Protein 4MLI (pdb70)

B-factor: mean 36.18, std 14.39, range [12.65, 96.19]

Structure (mmCIF, N/CA/C/O backbone):
data_4MLI
#
_entry.id   4MLI
#
_cell.length_a   31.621
_cell.length_b   38.527
_cell.length_c   44.491
_cell.angle_alpha   83.70
_cell.angle_beta   78.25
_cell.angle_gamma   89.72
#
_symmetry.space_group_name_H-M   'P 1'
#
loop_
_entity.id
_entity.type
_entity.pdbx_description
1 polymer 'Fibronectin binding protein'
2 polymer SpyTag
3 water water
#
loop_
_atom_site.group_PDB
_atom_site.id
_atom_site.type_symbol
_atom_site.label_atom_id
_atom_site.label_alt_id
_atom_site.label_comp_id
_atom_site.label_asym_id
_atom_site.label_entity_id
_atom_site.label_seq_id
_atom_site.pdbx_PDB_ins_code
_atom_site.Cartn_x
_atom_site.Cartn_y
_atom_site.Cartn_z
_atom_site.occupancy
_atom_site.B_iso_or_equiv
_atom_site.auth_seq_id
_atom_site.auth_comp_id
_atom_site.auth_asym_id
_atom_site.auth_atom_id
_atom_site.pdbx_PDB_model_num
ATOM 1 N N . ASP A 1 25 ? 44.622 13.963 61.430 1.00 68.41 22 ASP A N 1
ATOM 2 C CA . ASP A 1 25 ? 43.896 12.813 61.955 1.00 72.49 22 ASP A CA 1
ATOM 3 C C . ASP A 1 25 ? 43.644 12.970 63.453 1.00 73.07 22 ASP A C 1
ATOM 4 O O . ASP A 1 25 ? 43.812 14.053 64.013 1.00 72.78 22 ASP A O 1
ATOM 9 N N . SER A 1 26 ? 43.241 11.878 64.095 1.00 70.77 23 SER A N 1
ATOM 10 C CA . SER A 1 26 ? 42.932 11.880 65.516 1.00 61.44 23 SER A CA 1
ATOM 11 C C . SER A 1 26 ? 44.108 11.334 66.320 1.00 48.01 23 SER A C 1
ATOM 12 O O . SER A 1 26 ? 45.086 10.851 65.751 1.00 46.46 23 SER A O 1
ATOM 15 N N . ALA A 1 27 ? 44.013 11.414 67.643 1.00 41.24 24 ALA A N 1
ATOM 16 C CA . ALA A 1 27 ? 45.079 10.921 68.508 1.00 34.53 24 ALA A CA 1
ATOM 17 C C . ALA A 1 27 ? 44.887 9.441 68.820 1.00 41.65 24 ALA A C 1
ATOM 18 O O . ALA A 1 27 ? 43.776 8.997 69.110 1.00 44.41 24 ALA A O 1
ATOM 20 N N . THR A 1 28 ? 45.976 8.681 68.752 1.00 37.07 25 THR A N 1
ATOM 21 C CA . THR A 1 28 ? 45.937 7.253 69.045 1.00 32.52 25 THR A CA 1
ATOM 22 C C . THR A 1 28 ? 46.324 6.988 70.496 1.00 30.67 25 THR A C 1
ATOM 23 O O . THR A 1 28 ? 47.352 7.470 70.970 1.00 29.74 25 THR A O 1
ATOM 27 N N . HIS A 1 29 ? 45.490 6.224 71.195 1.00 28.91 26 HIS A N 1
ATOM 28 C CA . HIS A 1 29 ? 45.729 5.898 72.596 1.00 35.03 26 HIS A CA 1
ATOM 29 C C . HIS A 1 29 ? 46.849 4.873 72.742 1.00 34.04 26 HIS A C 1
ATOM 30 O O . HIS A 1 29 ? 46.680 3.703 72.401 1.00 35.52 26 HIS A O 1
ATOM 37 N N . ILE A 1 30 ? 47.990 5.320 73.256 1.00 31.61 27 ILE A N 1
ATOM 38 C CA . ILE A 1 30 ? 49.124 4.436 73.496 1.00 32.48 27 ILE A CA 1
ATOM 39 C C . ILE A 1 30 ? 49.262 4.126 74.980 1.00 29.18 27 ILE A C 1
ATOM 40 O O . ILE A 1 30 ? 49.217 5.030 75.814 1.00 29.43 27 ILE A O 1
ATOM 45 N N . LYS A 1 31 ? 49.424 2.850 75.310 1.00 27.51 28 LYS A N 1
ATOM 46 C CA . LYS A 1 31 ? 49.654 2.457 76.693 1.00 21.50 28 LYS A CA 1
ATOM 47 C C . LYS A 1 31 ? 51.085 1.960 76.868 1.00 28.94 28 LYS A C 1
ATOM 48 O O . LYS A 1 31 ? 51.517 1.019 76.201 1.00 27.65 28 LYS A O 1
ATOM 54 N N . PHE A 1 32 ? 51.820 2.608 77.765 1.00 25.58 29 PHE A N 1
ATOM 55 C CA . PHE A 1 32 ? 53.218 2.277 77.994 1.00 21.85 29 PHE A CA 1
ATOM 56 C C . PHE A 1 32 ? 53.421 1.590 79.337 1.00 28.36 29 PHE A C 1
ATOM 57 O O . PHE A 1 32 ? 52.951 2.072 80.369 1.00 25.39 29 PHE A O 1
ATOM 65 N N . SER A 1 33 ? 54.130 0.468 79.318 1.00 21.09 30 SER A N 1
ATOM 66 C CA . SER A 1 33 ? 54.438 -0.262 80.539 1.00 36.25 30 SER A CA 1
ATOM 67 C C . SER A 1 33 ? 55.943 -0.417 80.732 1.00 31.15 30 SER A C 1
ATOM 68 O O . SER A 1 33 ? 56.643 -0.937 79.862 1.00 32.41 30 SER A O 1
ATOM 71 N N . LYS A 1 34 ? 56.435 0.056 81.873 1.00 21.57 31 LYS A N 1
ATOM 72 C CA . LYS A 1 34 ? 57.800 -0.233 82.299 1.00 23.70 31 LYS A CA 1
ATOM 73 C C . LYS A 1 34 ? 57.745 -1.374 83.306 1.00 27.45 31 LYS A C 1
ATOM 74 O O . LYS A 1 34 ? 57.108 -1.255 84.352 1.00 28.71 31 LYS A O 1
ATOM 80 N N . ARG A 1 35 ? 58.398 -2.486 82.990 1.00 26.99 32 ARG A N 1
ATOM 81 C CA . ARG A 1 35 ? 58.284 -3.674 83.827 1.00 29.16 32 ARG A CA 1
ATOM 82 C C . ARG A 1 35 ? 59.632 -4.311 84.124 1.00 35.98 32 ARG A C 1
ATOM 83 O O . ARG A 1 35 ? 60.622 -4.039 83.445 1.00 33.67 32 ARG A O 1
ATOM 91 N N . ASP A 1 36 ? 59.666 -5.154 85.151 1.00 38.54 33 ASP A N 1
ATOM 92 C CA . ASP A 1 36 ? 60.831 -5.993 85.384 1.00 33.71 33 ASP A CA 1
ATOM 93 C C . ASP A 1 36 ? 60.718 -7.239 84.511 1.00 39.25 33 ASP A C 1
ATOM 94 O O . ASP A 1 36 ? 59.746 -7.398 83.771 1.00 35.35 33 ASP A O 1
ATOM 99 N N . GLU A 1 37 ? 61.706 -8.122 84.600 1.00 41.04 34 GLU A N 1
ATOM 100 C CA . GLU A 1 37 ? 61.739 -9.311 83.756 1.00 43.25 34 GLU A CA 1
ATOM 101 C C . GLU A 1 37 ? 60.626 -10.292 84.113 1.00 46.47 34 GLU A C 1
ATOM 102 O O . GLU A 1 37 ? 60.288 -11.175 83.324 1.00 48.17 34 GLU A O 1
ATOM 108 N N . ASP A 1 38 ? 60.058 -10.128 85.302 1.00 42.59 35 ASP A N 1
ATOM 109 C CA . ASP A 1 38 ? 58.974 -10.989 85.761 1.00 59.32 35 ASP A CA 1
ATOM 110 C C . ASP A 1 38 ? 57.609 -10.509 85.276 1.00 58.94 35 ASP A C 1
ATOM 111 O O . ASP A 1 38 ? 56.595 -11.166 85.511 1.00 63.26 35 ASP A O 1
ATOM 116 N N . GLY A 1 39 ? 57.585 -9.365 84.600 1.00 48.37 36 GLY A N 1
ATOM 117 C CA . GLY A 1 39 ? 56.352 -8.839 84.043 1.00 48.28 36 GLY A CA 1
ATOM 118 C C . GLY A 1 39 ? 55.583 -7.940 84.992 1.00 42.39 36 GLY A C 1
ATOM 119 O O . GLY A 1 39 ? 54.452 -7.551 84.704 1.00 41.98 36 GLY A O 1
ATOM 120 N N . LYS A 1 40 ? 56.193 -7.612 86.126 1.00 37.51 37 LYS A N 1
ATOM 121 C CA . LYS A 1 40 ? 55.567 -6.723 87.096 1.00 36.66 37 LYS A CA 1
ATOM 122 C C . LYS A 1 40 ? 55.925 -5.271 86.810 1.00 40.90 37 LYS A C 1
ATOM 123 O O . LYS A 1 40 ? 57.078 -4.967 86.499 1.00 32.30 37 LYS A O 1
ATOM 129 N N . GLU 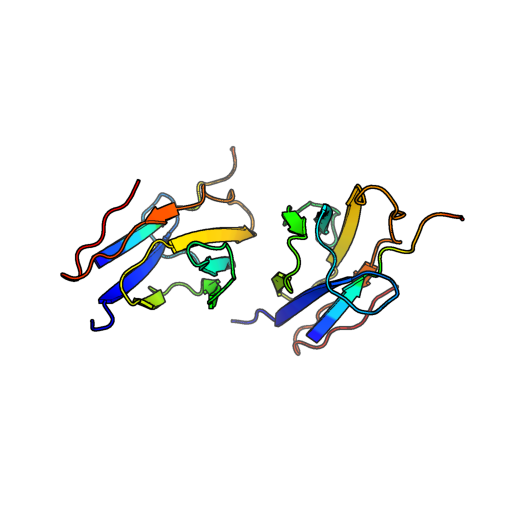A 1 41 ? 54.931 -4.387 86.906 1.00 34.22 38 GLU A N 1
ATOM 130 C CA . GLU A 1 41 ? 55.153 -2.948 86.748 1.00 35.78 38 GLU A CA 1
ATOM 131 C C . GLU A 1 41 ? 56.268 -2.457 87.672 1.00 34.90 38 GLU A C 1
ATOM 132 O O . GLU 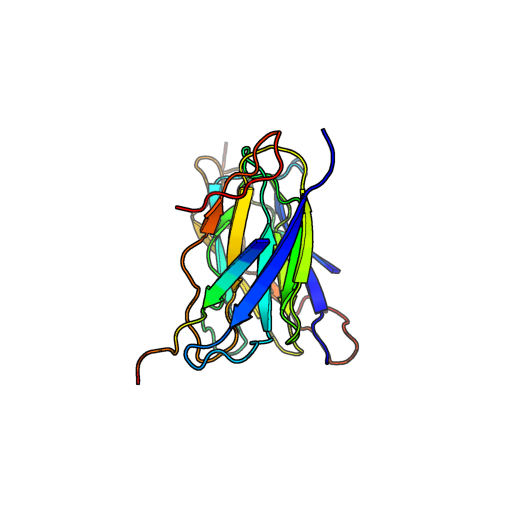A 1 41 ? 56.260 -2.739 88.878 1.00 37.91 38 GLU A O 1
ATOM 138 N N . LEU A 1 42 ? 57.230 -1.738 87.094 1.00 30.52 39 LEU A N 1
ATOM 139 C CA . LEU A 1 42 ? 58.386 -1.257 87.842 1.00 33.71 39 LEU A CA 1
ATOM 140 C C . LEU A 1 42 ? 58.399 0.261 87.981 1.00 36.35 39 LEU A C 1
ATOM 141 O O . LEU A 1 42 ? 58.368 0.989 86.988 1.00 23.45 39 LEU A O 1
ATOM 146 N N . ALA A 1 43 ? 58.476 0.723 89.224 1.00 29.25 40 ALA A N 1
ATOM 147 C CA . ALA A 1 43 ? 58.538 2.147 89.523 1.00 32.06 40 ALA A CA 1
ATOM 148 C C . ALA A 1 43 ? 59.985 2.610 89.660 1.00 33.71 40 ALA A C 1
ATOM 149 O O . ALA A 1 43 ? 60.875 1.806 89.934 1.00 30.14 40 ALA A O 1
ATOM 151 N N . GLY A 1 44 ? 60.216 3.906 89.464 1.00 25.98 41 GLY A N 1
ATOM 152 C CA . GLY A 1 44 ? 61.528 4.482 89.697 1.00 28.18 41 GLY A CA 1
ATOM 153 C C . GLY A 1 44 ? 62.363 4.729 88.456 1.00 25.68 41 GLY A C 1
ATOM 154 O O . GLY A 1 44 ? 63.519 5.141 88.555 1.00 29.58 41 GLY A O 1
ATOM 155 N N . ALA A 1 45 ? 61.786 4.483 87.285 1.00 21.00 42 ALA A N 1
ATOM 156 C CA . ALA A 1 45 ? 62.503 4.696 86.031 1.00 20.38 42 ALA A CA 1
ATOM 157 C C . ALA A 1 45 ? 62.155 6.048 85.417 1.00 19.19 42 ALA A C 1
ATOM 158 O O . ALA A 1 45 ? 60.995 6.315 85.106 1.00 26.66 42 ALA A O 1
ATOM 160 N N . THR A 1 46 ? 63.161 6.897 85.240 1.00 21.37 43 THR A N 1
ATOM 161 C CA . THR A 1 46 ? 62.945 8.195 84.613 1.00 17.46 43 THR A CA 1
ATOM 162 C C . THR A 1 46 ? 62.860 8.037 83.104 1.00 16.75 43 THR A C 1
ATOM 163 O O . THR A 1 46 ? 63.806 7.579 82.459 1.00 19.48 43 THR A O 1
ATOM 167 N N . MET A 1 47 ? 61.717 8.419 82.546 1.00 18.38 44 MET A N 1
ATOM 168 C CA . MET A 1 47 ? 61.434 8.172 81.137 1.00 15.36 44 MET A CA 1
ATOM 169 C C . MET A 1 47 ? 61.274 9.450 80.317 1.00 24.56 44 MET A C 1
ATOM 170 O O . MET A 1 47 ? 60.873 10.494 80.841 1.00 22.09 44 MET A O 1
ATOM 175 N N . GLU A 1 48 ? 61.592 9.352 79.029 1.00 24.04 45 GLU A N 1
ATOM 176 C CA . GLU A 1 48 ? 61.307 10.419 78.078 1.00 20.66 45 GLU A CA 1
ATOM 177 C C . GLU A 1 48 ? 60.538 9.878 76.879 1.00 17.59 45 GLU A C 1
ATOM 178 O O . GLU A 1 48 ? 60.763 8.742 76.449 1.00 21.12 45 GLU A O 1
ATOM 184 N N . LEU A 1 49 ? 59.631 10.692 76.347 1.00 18.05 46 LEU A N 1
ATOM 185 C CA . LEU A 1 49 ? 59.031 10.421 75.048 1.00 15.89 46 LEU A CA 1
ATOM 186 C C . LEU A 1 49 ? 59.457 11.529 74.093 1.00 23.07 46 LEU A C 1
ATOM 187 O O . LEU A 1 49 ? 59.235 12.711 74.367 1.00 16.95 46 LEU A O 1
ATOM 192 N N . ARG A 1 50 ? 60.073 11.144 72.979 1.00 20.94 47 ARG A N 1
ATOM 193 C CA A ARG A 1 50 ? 60.588 12.109 72.013 0.33 25.36 47 ARG A CA 1
ATOM 194 C CA B ARG A 1 50 ? 60.584 12.112 72.016 0.67 26.22 47 ARG A CA 1
ATOM 195 C C . ARG A 1 50 ? 59.890 11.979 70.665 1.00 26.59 47 ARG A C 1
ATOM 196 O O . ARG A 1 50 ? 59.483 10.887 70.274 1.00 23.72 47 ARG A O 1
ATOM 211 N N . ASP A 1 51 ? 59.755 13.097 69.956 1.00 34.33 48 ASP A N 1
ATOM 212 C CA . ASP A 1 51 ? 59.166 13.072 68.623 1.00 32.98 48 ASP A CA 1
ATOM 213 C C . ASP A 1 51 ? 60.230 12.700 67.593 1.00 30.53 48 ASP A C 1
ATOM 214 O O . ASP A 1 51 ? 61.351 12.339 67.954 1.00 31.24 48 ASP A O 1
ATOM 219 N N . SER A 1 52 ? 59.884 12.804 66.314 1.00 37.82 49 SER A N 1
ATOM 220 C CA . SER A 1 52 ? 60.781 12.378 65.243 1.00 38.06 49 SER A CA 1
ATOM 221 C C . SER A 1 52 ? 61.995 13.293 65.090 1.00 35.64 49 SER A C 1
ATOM 222 O O . SER A 1 52 ? 62.956 12.945 64.404 1.00 40.09 49 SER A O 1
ATOM 225 N N . SER A 1 53 ? 61.950 14.460 65.725 1.00 33.35 50 SER A N 1
ATOM 226 C CA . SER A 1 53 ? 63.058 15.409 65.656 1.00 44.22 50 SER A CA 1
ATOM 227 C C . SER A 1 53 ? 63.909 15.341 66.917 1.00 41.04 50 SER A C 1
ATOM 228 O O . SER A 1 53 ? 64.913 16.041 67.046 1.00 37.53 50 SER A O 1
ATOM 231 N N . GLY A 1 54 ? 63.496 14.489 67.846 1.00 38.05 51 GLY A N 1
ATOM 232 C CA . GLY A 1 54 ? 64.236 14.297 69.076 1.00 38.59 51 GLY A CA 1
ATOM 233 C C . GLY A 1 54 ? 63.795 15.210 70.199 1.00 31.98 51 GLY A C 1
ATOM 234 O O . GLY A 1 54 ? 64.368 15.191 71.281 1.00 32.53 51 GLY A O 1
ATOM 235 N N . LYS A 1 55 ? 62.780 16.026 69.956 1.00 26.92 52 LYS A N 1
ATOM 236 C CA A LYS A 1 55 ? 62.261 16.910 70.992 0.27 29.28 52 LYS A CA 1
ATOM 237 C CA C LYS A 1 55 ? 62.277 16.901 71.007 0.73 28.50 52 LYS A CA 1
ATOM 238 C C . LYS A 1 55 ? 61.475 16.127 72.049 1.00 25.25 52 LYS A C 1
ATOM 239 O O . LYS A 1 55 ? 60.588 15.337 71.711 1.00 28.58 52 LYS A O 1
ATOM 250 N N . THR A 1 56 ? 61.803 16.353 73.319 1.00 18.44 53 THR A N 1
ATOM 251 C CA . THR A 1 56 ? 61.129 15.703 74.431 1.00 24.93 53 THR A CA 1
ATOM 252 C C . THR A 1 56 ? 59.718 16.254 74.574 1.00 28.96 53 THR A C 1
ATOM 253 O O . THR A 1 56 ? 59.532 17.419 74.922 1.00 22.29 53 THR A O 1
ATOM 257 N N . ILE A 1 57 ? 58.727 15.418 74.285 1.00 23.36 54 ILE A N 1
ATOM 258 C CA A ILE A 1 57 ? 57.343 15.873 74.361 0.84 26.94 54 ILE A CA 1
ATOM 259 C CA B ILE A 1 57 ? 57.316 15.793 74.315 0.16 26.33 54 ILE A CA 1
ATOM 260 C C . ILE A 1 57 ? 56.682 15.435 75.664 1.00 26.85 54 ILE A C 1
ATOM 261 O O . ILE A 1 57 ? 55.661 16.000 76.070 1.00 30.50 54 ILE A O 1
ATOM 270 N N . SER A 1 58 ? 57.289 14.479 76.357 1.00 21.42 55 SER A N 1
ATOM 271 C CA . SER A 1 58 ? 56.781 14.073 77.661 1.00 19.28 55 SER A CA 1
ATOM 272 C C . SER A 1 58 ? 57.890 13.538 78.561 1.00 17.39 55 SER A C 1
ATOM 273 O O . SER A 1 58 ? 58.766 12.799 78.113 1.00 20.36 55 SER A O 1
ATOM 276 N N . THR A 1 59 ? 57.846 13.927 79.831 1.00 20.48 56 THR A N 1
ATOM 277 C CA . THR A 1 59 ? 58.808 13.461 80.823 1.00 25.77 56 THR A CA 1
ATOM 278 C C . THR A 1 59 ? 58.097 12.971 82.081 1.00 23.61 56 THR A C 1
ATOM 279 O O . THR A 1 59 ? 57.134 13.592 82.536 1.00 17.31 56 THR A O 1
ATOM 283 N N . TRP A 1 60 ? 58.573 11.861 82.641 1.00 25.58 57 TRP A N 1
ATOM 284 C CA . TRP A 1 60 ? 57.959 11.282 83.834 1.00 19.74 57 TRP A CA 1
ATOM 285 C C . TRP A 1 60 ? 58.814 10.192 84.464 1.00 17.75 57 TRP A C 1
ATOM 286 O O . TRP A 1 60 ? 59.741 9.671 83.843 1.00 15.91 57 TRP A O 1
ATOM 297 N N . ILE A 1 61 ? 58.489 9.849 85.705 1.00 18.14 58 ILE A N 1
ATOM 298 C CA . ILE A 1 61 ? 59.091 8.698 86.359 1.00 23.55 58 ILE A CA 1
ATOM 299 C C . ILE A 1 61 ? 58.020 7.621 86.517 1.00 25.03 58 ILE A C 1
ATOM 300 O O . ILE A 1 61 ? 56.866 7.925 86.821 1.00 25.62 58 ILE A O 1
ATOM 305 N N . SER A 1 62 ? 58.390 6.368 86.271 1.00 23.66 59 SER A N 1
ATOM 306 C CA . SER A 1 62 ? 57.437 5.270 86.389 1.00 24.19 59 SER A CA 1
ATOM 307 C C . SER A 1 62 ? 57.011 5.118 87.844 1.00 20.21 59 SER A C 1
ATOM 308 O O . SER A 1 62 ? 57.819 5.310 88.753 1.00 23.11 59 SER A O 1
ATOM 311 N N . ASP A 1 63 ? 55.742 4.787 88.063 1.00 21.64 60 ASP A N 1
ATOM 312 C CA . ASP A 1 63 ? 55.212 4.705 89.4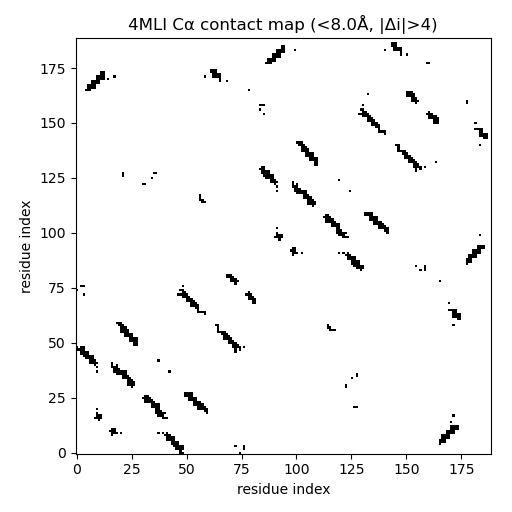20 1.00 31.29 60 ASP A CA 1
ATOM 313 C C . ASP A 1 63 ? 54.459 3.402 89.692 1.00 32.08 60 ASP A C 1
ATOM 314 O O . ASP A 1 63 ? 53.760 3.284 90.695 1.00 26.14 60 ASP A O 1
ATOM 319 N N . GLY A 1 64 ? 54.602 2.427 88.800 1.00 30.00 61 GLY A N 1
ATOM 320 C CA . GLY A 1 64 ? 53.981 1.128 89.000 1.00 28.09 61 GLY A CA 1
ATOM 321 C C . GLY A 1 64 ? 52.653 0.982 88.283 1.00 26.74 61 GLY A C 1
ATOM 322 O O . GLY A 1 64 ? 51.940 -0.004 88.467 1.00 28.29 61 GLY A O 1
ATOM 323 N N . GLN A 1 65 ? 52.318 1.975 87.466 1.00 26.21 62 GLN A N 1
ATOM 324 C CA . GLN A 1 65 ? 51.110 1.933 86.654 1.00 32.86 62 GLN A CA 1
ATOM 325 C C . GLN A 1 65 ? 51.450 2.025 85.176 1.00 22.97 62 GLN A C 1
ATOM 326 O O . GLN A 1 65 ? 52.524 2.497 84.810 1.00 21.50 62 GLN A O 1
ATOM 332 N N . VAL A 1 66 ? 50.523 1.586 84.332 1.00 23.56 63 VAL A N 1
ATOM 333 C CA . VAL A 1 66 ? 50.634 1.825 82.900 1.00 32.37 63 VAL A CA 1
ATOM 334 C C . VAL A 1 66 ? 50.488 3.323 82.640 1.00 32.41 63 VAL A C 1
ATOM 335 O O . VAL A 1 66 ? 49.631 3.981 83.231 1.00 30.76 63 VAL A O 1
ATOM 339 N N . LYS A 1 67 ? 51.338 3.861 81.772 1.00 30.25 64 LYS A N 1
ATOM 340 C CA . LYS A 1 67 ? 51.321 5.287 81.466 1.00 21.48 64 LYS A CA 1
ATOM 341 C C . LYS A 1 67 ? 50.641 5.539 80.127 1.00 26.55 64 LYS A C 1
ATOM 342 O O . LYS A 1 67 ? 50.985 4.921 79.120 1.00 27.47 64 LYS A O 1
ATOM 348 N N . ASP A 1 68 ? 49.678 6.453 80.116 1.00 20.24 65 ASP A N 1
ATOM 349 C CA . ASP A 1 68 ? 48.886 6.694 78.919 1.00 18.35 65 ASP A CA 1
ATOM 350 C C . ASP A 1 68 ? 49.405 7.855 78.084 1.00 28.82 65 ASP A C 1
ATOM 351 O O . ASP A 1 68 ? 49.873 8.862 78.612 1.00 26.49 65 ASP A O 1
ATOM 356 N N . PHE A 1 69 ? 49.313 7.697 76.769 1.00 20.51 66 PHE A N 1
ATOM 357 C CA . PHE A 1 69 ? 49.685 8.749 75.837 1.00 20.89 66 PHE A CA 1
ATOM 358 C C . PHE A 1 69 ? 48.704 8.777 74.677 1.00 25.80 66 PHE A C 1
ATOM 359 O O . PHE A 1 69 ? 48.084 7.765 74.352 1.00 25.21 66 PHE A O 1
ATOM 367 N N . TYR A 1 70 ? 48.564 9.944 74.061 1.00 21.25 67 TYR A N 1
ATOM 368 C CA . TYR A 1 70 ? 47.695 10.103 72.905 1.00 26.69 67 TYR A CA 1
ATOM 369 C C . TYR A 1 70 ? 48.460 10.832 71.810 1.00 22.64 67 TYR A C 1
ATOM 370 O O . TYR A 1 70 ? 48.735 12.026 71.921 1.00 20.76 67 TYR A O 1
ATOM 379 N N . LEU A 1 71 ? 48.810 10.102 70.757 1.00 29.40 68 LEU A N 1
ATOM 380 C CA . LEU A 1 71 ? 49.718 10.621 69.743 1.00 29.12 68 LEU A CA 1
ATOM 381 C C . LEU A 1 71 ? 49.095 10.695 68.355 1.00 25.53 68 LEU A C 1
ATOM 382 O O . LEU A 1 71 ? 48.398 9.779 67.921 1.00 24.11 68 LEU A O 1
ATOM 387 N N . TYR A 1 72 ? 49.359 11.800 67.668 1.00 29.72 69 TYR A N 1
ATOM 388 C CA . TYR A 1 72 ? 48.988 11.953 66.269 1.00 26.13 69 TYR A CA 1
ATOM 389 C C . TYR A 1 72 ? 49.978 11.166 65.417 1.00 30.03 69 TYR A C 1
ATOM 390 O O . TYR A 1 72 ? 51.038 10.783 65.915 1.00 25.55 69 TYR A O 1
ATOM 399 N N . PRO A 1 73 ? 49.630 10.896 64.145 1.00 28.29 70 PRO A N 1
ATOM 400 C CA . PRO A 1 73 ? 50.549 10.184 63.251 1.00 32.43 70 PRO A CA 1
ATOM 401 C C . PRO A 1 73 ? 51.968 10.752 63.249 1.00 35.98 70 PRO A C 1
ATOM 402 O O . PRO A 1 73 ? 52.154 11.962 63.128 1.00 36.37 70 PRO A O 1
ATOM 406 N N . GLY A 1 74 ? 52.954 9.873 63.401 1.00 35.86 71 GLY A N 1
ATOM 407 C CA . GLY A 1 74 ? 54.346 10.280 63.417 1.00 31.89 71 GLY A CA 1
ATOM 408 C C . GLY A 1 74 ? 55.261 9.214 63.989 1.00 37.01 71 GLY A C 1
ATOM 409 O O . GLY A 1 74 ? 54.810 8.134 64.372 1.00 32.26 71 GLY A O 1
ATOM 410 N N . LYS A 1 75 ? 56.554 9.518 64.043 1.00 27.00 72 LYS A N 1
ATOM 411 C CA . LYS A 1 75 ? 57.537 8.603 64.613 1.00 36.26 72 LYS A CA 1
ATOM 412 C C . LYS A 1 75 ? 58.001 9.100 65.980 1.00 27.48 72 LYS A C 1
ATOM 413 O O . LYS A 1 75 ? 58.336 10.273 66.140 1.00 32.30 72 LYS A O 1
ATOM 419 N N . TYR A 1 76 ? 58.017 8.202 66.961 1.00 29.28 73 TYR A N 1
ATOM 420 C CA . TYR A 1 76 ? 58.359 8.564 68.333 1.00 28.61 73 TYR A CA 1
ATOM 421 C C . TYR A 1 76 ? 59.374 7.598 68.934 1.00 26.01 73 TYR A C 1
ATOM 422 O O . TYR A 1 76 ? 59.680 6.562 68.347 1.00 26.02 73 TYR A O 1
ATOM 431 N N . THR A 1 77 ? 59.890 7.935 70.112 1.00 19.78 74 THR A N 1
ATOM 432 C CA . THR A 1 77 ? 60.822 7.050 70.796 1.00 23.00 74 THR A CA 1
ATOM 433 C C . THR A 1 77 ? 60.714 7.138 72.311 1.00 24.44 74 THR A C 1
ATOM 434 O O . THR A 1 77 ? 60.844 8.216 72.891 1.00 23.24 74 THR A O 1
ATOM 438 N N . PHE A 1 78 ? 60.464 6.000 72.950 1.00 21.90 75 PHE A N 1
ATOM 439 C CA . PHE A 1 78 ? 60.568 5.923 74.404 1.00 17.51 75 PHE A CA 1
ATOM 440 C C . PHE A 1 78 ? 62.034 5.755 74.782 1.00 21.12 75 PHE A C 1
ATOM 441 O O . PHE A 1 78 ? 62.708 4.845 74.279 1.00 21.49 75 PHE A O 1
ATOM 449 N N . VAL A 1 79 ? 62.522 6.638 75.651 1.00 20.12 76 VAL A N 1
ATOM 450 C CA . VAL A 1 79 ? 63.909 6.586 76.085 1.00 18.33 76 VAL A CA 1
ATOM 451 C C . VAL A 1 79 ? 64.032 6.617 77.611 1.00 29.76 76 VAL A C 1
ATOM 452 O O . VAL A 1 79 ? 63.451 7.495 78.269 1.00 16.86 76 VAL A O 1
ATOM 456 N N . GLU A 1 80 ? 64.787 5.667 78.164 1.00 22.61 77 GLU A N 1
ATOM 457 C CA . GLU A 1 80 ? 65.045 5.621 79.597 1.00 23.76 77 GLU A CA 1
ATOM 458 C C . GLU A 1 80 ? 66.358 6.305 79.951 1.00 24.88 77 GLU A C 1
ATOM 459 O O . GLU A 1 80 ? 67.429 5.883 79.506 1.00 35.65 77 GLU A O 1
ATOM 465 N N . THR A 1 81 ? 66.272 7.347 80.768 1.00 25.13 78 THR A N 1
ATOM 466 C CA . THR A 1 81 ? 67.445 8.123 81.143 1.00 20.25 78 THR A CA 1
ATOM 467 C C . THR A 1 81 ? 68.103 7.561 82.391 1.00 21.46 78 THR A C 1
ATOM 468 O O . THR A 1 81 ? 69.324 7.623 82.546 1.00 23.02 78 THR A O 1
ATOM 472 N N . ALA A 1 82 ? 67.287 7.009 83.282 1.00 21.06 79 ALA A N 1
ATOM 473 C CA . ALA A 1 82 ? 67.799 6.436 84.518 1.00 23.11 79 ALA A CA 1
ATOM 474 C C . ALA A 1 82 ? 66.929 5.276 84.987 1.00 27.37 79 ALA A C 1
ATOM 475 O O . ALA A 1 82 ? 65.704 5.372 85.005 1.00 29.29 79 ALA A O 1
ATOM 477 N N . ALA A 1 83 ? 67.573 4.178 85.362 1.00 25.01 80 ALA A N 1
ATOM 478 C CA . ALA A 1 83 ? 66.870 3.012 85.874 1.00 29.07 80 ALA A CA 1
ATOM 479 C C . ALA A 1 83 ? 66.922 2.999 87.396 1.00 35.87 80 ALA A C 1
ATOM 480 O O . ALA A 1 83 ? 67.867 3.518 87.981 1.00 33.95 80 ALA A O 1
ATOM 482 N N . PRO A 1 84 ? 65.903 2.413 88.047 1.00 32.96 81 PRO A N 1
ATOM 483 C CA . PRO A 1 84 ? 65.969 2.271 89.507 1.00 27.97 81 PRO A CA 1
ATOM 484 C C . PRO A 1 84 ? 67.092 1.319 89.914 1.00 30.48 81 PRO A C 1
ATOM 485 O O . PRO A 1 84 ? 67.532 0.528 89.077 1.00 42.10 81 PRO A O 1
ATOM 4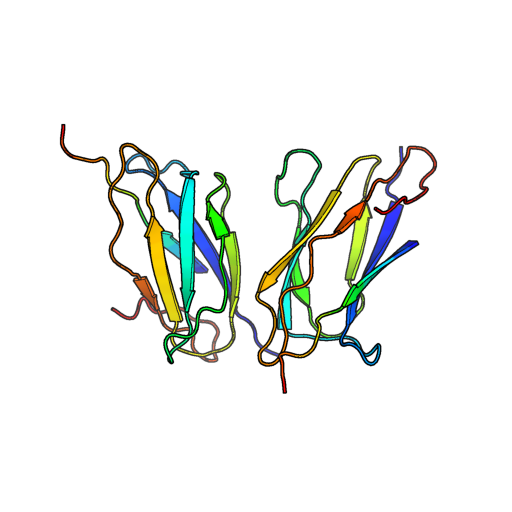89 N N . ASP A 1 85 ? 67.545 1.394 91.163 1.00 40.40 82 ASP A N 1
ATOM 490 C CA . ASP A 1 85 ? 68.700 0.609 91.594 1.00 45.45 82 ASP A CA 1
ATOM 491 C C . ASP A 1 85 ? 68.491 -0.897 91.421 1.00 49.22 82 ASP A C 1
ATOM 492 O O . ASP A 1 85 ? 67.412 -1.432 91.720 0.96 48.70 82 ASP A O 1
ATOM 497 N N . GLY A 1 86 ? 69.524 -1.568 90.914 1.00 47.98 83 GLY A N 1
ATOM 498 C CA . GLY A 1 86 ? 69.464 -3.001 90.701 1.00 46.37 83 GLY A CA 1
ATOM 499 C C . GLY A 1 86 ? 69.004 -3.363 89.303 1.00 46.60 83 GLY A C 1
ATOM 500 O O . GLY A 1 86 ? 68.867 -4.542 88.981 1.00 49.46 83 GLY A O 1
ATOM 501 N N . TYR A 1 87 ? 68.765 -2.351 88.473 1.00 35.62 84 TYR A N 1
ATOM 502 C CA . TYR A 1 87 ? 68.247 -2.565 87.126 1.00 42.07 84 TYR A CA 1
ATOM 503 C C . TYR A 1 87 ? 69.083 -1.827 86.089 1.00 48.44 84 TYR A C 1
ATOM 504 O O . TYR A 1 87 ? 69.712 -0.813 86.391 1.00 32.80 84 TYR A O 1
ATOM 513 N N . GLU A 1 88 ? 69.076 -2.343 84.865 1.00 48.72 85 GLU A N 1
ATOM 514 C CA A GLU A 1 88 ? 69.818 -1.720 83.777 0.46 45.31 85 GLU A CA 1
ATOM 515 C CA B GLU A 1 88 ? 69.811 -1.744 83.758 0.54 45.29 85 GLU A CA 1
ATOM 516 C C . GLU A 1 88 ? 68.895 -0.920 82.866 1.00 36.36 85 GLU A C 1
ATOM 517 O O . GLU A 1 88 ? 67.737 -1.280 82.663 1.00 29.18 85 GLU A O 1
ATOM 528 N N . VAL A 1 89 ? 69.421 0.174 82.326 1.00 32.84 86 VAL A N 1
ATOM 529 C CA A VAL A 1 89 ? 68.686 0.994 81.374 0.62 31.63 86 VAL A CA 1
ATOM 530 C CA B VAL A 1 89 ? 68.668 0.989 81.383 0.38 31.33 86 VAL A CA 1
ATOM 531 C C . VAL A 1 89 ? 68.362 0.193 80.119 1.00 31.00 86 VAL A C 1
ATOM 532 O O . VAL A 1 89 ? 69.251 -0.400 79.504 1.00 31.69 86 VAL A O 1
ATOM 539 N N . ALA A 1 90 ? 67.089 0.170 79.744 1.00 33.16 87 ALA A N 1
ATOM 540 C CA . ALA A 1 90 ? 66.662 -0.574 78.570 1.00 35.38 87 ALA A CA 1
ATOM 541 C C . ALA A 1 90 ? 66.978 0.188 77.291 1.00 37.54 87 ALA A C 1
ATOM 542 O O . ALA A 1 90 ? 67.099 1.413 77.299 1.00 29.69 87 ALA A O 1
ATOM 544 N N . THR A 1 91 ? 67.119 -0.551 76.195 1.00 36.93 88 THR A N 1
ATOM 545 C CA . THR A 1 91 ? 67.317 0.049 74.884 1.00 36.32 88 THR A CA 1
ATOM 546 C C . THR A 1 91 ? 66.091 0.874 74.513 1.00 28.96 88 THR A C 1
ATOM 547 O O . THR A 1 91 ? 64.959 0.453 74.750 1.00 28.43 88 THR A O 1
ATOM 551 N N . ALA A 1 92 ? 66.324 2.059 73.956 1.00 33.01 89 ALA A N 1
ATOM 552 C CA . ALA A 1 92 ? 65.242 2.936 73.528 1.00 29.75 89 ALA A CA 1
ATOM 553 C C . ALA A 1 92 ? 64.333 2.222 72.535 1.00 32.44 89 ALA A C 1
ATOM 554 O O . ALA A 1 92 ? 64.774 1.342 71.796 1.00 33.01 89 ALA A O 1
ATOM 556 N N . ILE A 1 93 ? 63.060 2.598 72.529 1.00 30.59 90 ILE A N 1
ATOM 557 C CA . ILE A 1 93 ? 62.084 1.945 71.668 1.00 32.07 90 ILE A CA 1
ATOM 558 C C . ILE A 1 93 ? 61.458 2.927 70.690 1.00 27.99 90 ILE A C 1
ATOM 559 O O . ILE A 1 93 ? 60.744 3.848 71.088 1.00 28.32 90 ILE A O 1
ATOM 564 N N . THR A 1 94 ? 61.731 2.721 69.407 1.00 27.87 91 THR A N 1
ATOM 565 C CA . THR A 1 94 ? 61.194 3.574 68.358 1.00 30.68 91 THR A CA 1
ATOM 566 C C . THR A 1 94 ? 59.966 2.928 67.734 1.00 33.05 91 THR A C 1
ATOM 567 O O . THR A 1 94 ? 59.972 1.739 67.418 1.00 31.86 91 THR A O 1
ATOM 571 N N . PHE A 1 95 ? 58.911 3.714 67.565 1.00 33.86 92 PHE A N 1
ATOM 572 C CA . PHE A 1 95 ? 57.683 3.216 66.968 1.00 26.64 92 PHE A CA 1
ATOM 573 C C . PHE A 1 95 ? 57.035 4.285 66.103 1.00 32.85 92 PHE A C 1
ATOM 574 O O . PHE A 1 95 ? 57.379 5.463 66.194 1.00 38.06 92 PHE A O 1
ATOM 582 N N . THR A 1 96 ? 56.100 3.870 65.256 1.00 33.02 93 THR A N 1
ATOM 583 C CA A THR A 1 96 ? 55.376 4.797 64.396 0.67 33.42 93 THR A CA 1
ATOM 584 C CA B THR A 1 96 ? 55.375 4.815 64.421 0.33 33.37 93 THR A CA 1
ATOM 585 C C . THR A 1 96 ? 53.869 4.639 64.554 1.00 34.20 93 THR A C 1
ATOM 586 O O . THR A 1 96 ? 53.370 3.530 64.738 1.00 43.39 93 THR A O 1
ATOM 593 N N . VAL A 1 97 ? 53.154 5.753 64.474 1.00 32.39 94 VAL A N 1
ATOM 594 C CA . VAL A 1 97 ? 51.702 5.748 64.459 1.00 34.37 94 VAL A CA 1
ATOM 595 C C . VAL A 1 97 ? 51.264 6.253 63.089 1.00 39.98 94 VAL A C 1
ATOM 596 O O . VAL A 1 97 ? 51.656 7.346 62.691 1.00 45.14 94 VAL A O 1
ATOM 600 N N . ASN A 1 98 ? 50.481 5.470 62.352 1.00 34.18 95 ASN A N 1
ATOM 601 C CA . ASN A 1 98 ? 50.060 5.915 61.024 1.00 47.28 95 ASN A CA 1
ATOM 602 C C . ASN A 1 98 ? 48.705 6.623 61.051 1.00 49.81 95 ASN A C 1
ATOM 603 O O . ASN A 1 98 ? 48.079 6.750 62.101 1.00 44.82 95 ASN A O 1
ATOM 608 N N . GLU A 1 99 ? 48.263 7.082 59.884 1.00 47.96 96 GLU A N 1
ATOM 609 C CA A GLU A 1 99 ? 47.013 7.835 59.755 0.49 52.59 96 GLU A CA 1
ATOM 610 C CA B GLU A 1 99 ? 47.020 7.835 59.776 0.51 52.03 96 GLU A CA 1
ATOM 611 C C . GLU A 1 99 ? 45.786 6.999 60.104 1.00 51.31 96 GLU A C 1
ATOM 612 O O . GLU A 1 99 ? 44.708 7.539 60.349 1.00 51.90 96 GLU A O 1
ATOM 623 N N . GLN A 1 100 ? 45.944 5.681 60.119 1.00 52.42 97 GLN A N 1
ATOM 624 C CA . GLN A 1 100 ? 44.820 4.813 60.437 1.00 55.30 97 GLN A CA 1
ATOM 625 C C . GLN A 1 100 ? 44.889 4.331 61.885 1.00 50.63 97 GLN A C 1
ATOM 626 O O . GLN A 1 100 ? 44.105 3.482 62.302 1.00 57.71 97 GLN A O 1
ATOM 632 N N . GLY A 1 101 ? 45.830 4.882 62.646 1.00 50.02 98 GLY A N 1
ATOM 633 C CA . GLY A 1 101 ? 45.923 4.602 64.069 1.00 49.82 98 GLY A CA 1
ATOM 634 C C . GLY A 1 101 ? 46.688 3.342 64.430 1.00 48.72 98 GLY A C 1
ATOM 635 O O . GLY A 1 101 ? 46.708 2.934 65.592 1.00 50.53 98 GLY A O 1
ATOM 636 N N . GLN A 1 102 ? 47.321 2.724 63.440 1.00 46.83 99 GLN A N 1
ATOM 637 C CA . GLN A 1 102 ? 48.090 1.506 63.672 1.00 45.56 99 GLN A CA 1
ATOM 638 C C . GLN A 1 102 ? 49.478 1.828 64.217 1.00 51.41 99 GLN A C 1
ATOM 639 O O . GLN A 1 102 ? 50.101 2.809 63.809 1.00 32.79 99 GLN A O 1
ATOM 645 N N . VAL A 1 103 ? 49.961 0.994 65.133 1.00 32.61 100 VAL A N 1
ATOM 646 C CA . VAL A 1 103 ? 51.255 1.222 65.764 1.00 31.24 100 VAL A CA 1
ATOM 647 C C . VAL A 1 103 ? 52.275 0.152 65.379 1.00 37.28 100 VAL A C 1
ATOM 648 O O . VAL A 1 103 ? 52.061 -1.039 65.615 1.00 36.45 100 VAL A O 1
ATOM 652 N N . THR A 1 104 ? 53.381 0.591 64.785 1.00 46.05 101 THR A N 1
ATOM 653 C CA . THR A 1 104 ? 54.442 -0.307 64.347 1.00 47.17 101 THR A CA 1
ATOM 654 C C . THR A 1 104 ? 55.731 -0.030 65.114 1.00 41.13 101 THR A C 1
ATOM 655 O O . THR A 1 104 ? 56.238 1.092 65.117 1.00 41.67 101 THR A O 1
ATOM 659 N N . VAL A 1 105 ? 56.244 -1.065 65.770 1.00 34.45 102 VAL A N 1
ATOM 660 C CA . VAL A 1 105 ? 57.500 -0.990 66.506 1.00 47.15 102 VAL A CA 1
ATOM 661 C C . VAL A 1 105 ? 58.667 -1.474 65.627 1.00 64.07 102 VAL A C 1
ATOM 662 O O . VAL A 1 105 ? 58.447 -2.011 64.538 1.00 72.23 102 VAL A O 1
ATOM 666 N N . ASN A 1 106 ? 59.898 -1.247 66.089 1.00 66.95 103 ASN A N 1
ATOM 667 C CA . ASN A 1 106 ? 61.096 -1.880 65.540 1.00 72.82 103 ASN A CA 1
ATOM 668 C C . ASN A 1 106 ? 60.891 -3.369 65.250 1.00 75.31 103 ASN A C 1
ATOM 669 O O . ASN A 1 106 ? 61.822 -4.167 65.370 1.00 77.64 103 ASN A O 1
ATOM 674 N N . ASP B 1 25 ? 54.813 7.502 96.132 1.00 90.20 22 ASP C N 1
ATOM 675 C CA . ASP B 1 25 ? 55.882 7.931 97.027 1.00 88.37 22 ASP C CA 1
ATOM 676 C C . ASP B 1 25 ? 56.497 9.248 96.542 1.00 85.49 22 ASP C C 1
ATOM 677 O O . ASP B 1 25 ? 55.792 10.096 95.997 1.00 85.66 22 ASP C O 1
ATOM 682 N N . SER B 1 26 ? 57.806 9.414 96.713 1.00 81.93 23 SER C N 1
ATOM 683 C CA . SER B 1 26 ? 58.398 10.753 96.663 1.00 76.40 23 SER C CA 1
ATOM 684 C C . SER B 1 26 ? 59.622 10.959 95.764 1.00 61.07 23 SER C C 1
ATOM 685 O O . SER B 1 26 ? 60.752 10.817 96.219 1.00 65.25 23 SER C O 1
ATOM 688 N N . ALA B 1 27 ? 59.408 11.336 94.508 1.00 38.96 24 ALA C N 1
ATOM 689 C CA . ALA B 1 27 ? 60.524 11.762 93.667 1.00 30.89 24 ALA C CA 1
ATOM 690 C C . ALA B 1 27 ? 60.423 13.256 93.376 1.00 27.46 24 ALA C C 1
ATOM 691 O O . ALA B 1 27 ? 59.332 13.775 93.144 1.00 35.07 24 ALA C O 1
ATOM 693 N N . THR B 1 28 ? 61.558 13.946 93.399 1.00 26.57 25 THR C N 1
ATOM 694 C CA . THR B 1 28 ? 61.585 15.379 93.118 1.00 24.99 25 THR C CA 1
ATOM 695 C C . THR B 1 28 ? 62.007 15.642 91.676 1.00 25.13 25 THR C C 1
ATOM 696 O O . THR B 1 28 ? 63.045 15.156 91.226 1.00 22.78 25 THR C O 1
ATOM 700 N N . HIS B 1 29 ? 61.196 16.411 90.955 1.00 25.64 26 HIS C N 1
ATOM 701 C CA . HIS B 1 29 ? 61.483 16.726 89.561 1.00 28.11 26 HIS C CA 1
ATOM 702 C C . HIS B 1 29 ? 62.612 17.744 89.448 1.00 34.96 26 HIS C C 1
ATOM 703 O O . HIS B 1 29 ? 62.443 18.916 89.784 1.00 32.92 26 HIS C O 1
ATOM 710 N N . ILE B 1 30 ? 63.762 17.283 88.970 1.00 28.11 27 ILE C N 1
ATOM 711 C CA . ILE B 1 30 ? 64.907 18.151 88.734 1.00 29.97 27 ILE C CA 1
ATOM 712 C C . ILE B 1 30 ? 65.040 18.458 87.249 1.00 29.02 27 ILE C C 1
ATOM 713 O O . ILE B 1 30 ? 64.962 17.560 86.411 1.00 24.55 27 ILE C O 1
ATOM 718 N N . LYS B 1 31 ? 65.235 19.732 86.926 1.00 27.39 28 LYS C N 1
ATOM 719 C CA . LYS B 1 31 ? 65.419 20.148 85.543 1.00 17.39 28 LYS C CA 1
ATOM 720 C C . LYS B 1 31 ? 66.836 20.671 85.339 1.00 21.87 28 LYS C C 1
ATOM 721 O O . LYS B 1 31 ? 67.223 21.680 85.927 1.00 28.75 28 LYS C O 1
ATOM 727 N N . PHE B 1 32 ? 67.608 19.977 84.508 1.00 19.09 29 PHE C N 1
ATOM 728 C CA . PHE B 1 32 ? 69.004 20.333 84.280 1.00 17.47 29 PHE C CA 1
ATOM 729 C C . PHE B 1 32 ? 69.204 21.046 82.944 1.00 20.58 29 PHE C C 1
ATOM 730 O O . PHE B 1 32 ? 68.699 20.604 81.909 1.00 23.66 29 PHE C O 1
ATOM 738 N N . SER B 1 33 ? 69.942 22.152 82.978 1.00 20.05 30 SER C N 1
ATOM 739 C CA . SER B 1 33 ? 70.278 22.896 81.767 1.00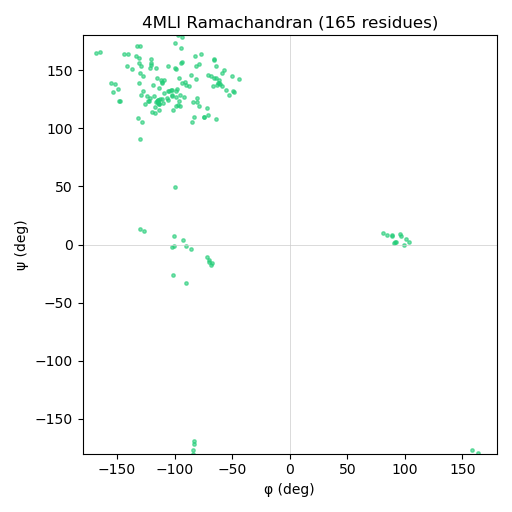 23.93 30 SER C CA 1
ATOM 740 C C . SER B 1 33 ? 71.785 23.016 81.567 1.00 26.64 30 SER C C 1
ATOM 741 O O . SER B 1 33 ? 72.502 23.462 82.466 1.00 29.48 30 SER C O 1
ATOM 744 N N . LYS B 1 34 ? 72.254 22.607 80.390 1.00 17.77 31 LYS C N 1
ATOM 745 C CA . LYS B 1 34 ? 73.621 22.887 79.964 1.00 18.26 31 LYS C CA 1
ATOM 746 C C . LYS B 1 34 ? 73.595 24.053 78.988 1.00 21.74 31 LYS C C 1
ATOM 747 O O . LYS B 1 34 ? 73.019 23.948 77.904 1.00 30.50 31 LYS C O 1
ATOM 753 N N . ARG B 1 35 ? 74.218 25.163 79.367 1.00 27.94 32 ARG C N 1
ATOM 754 C CA . ARG B 1 35 ? 74.139 26.375 78.563 1.00 25.63 32 ARG C CA 1
ATOM 755 C C . ARG B 1 35 ? 75.501 27.000 78.303 1.00 28.33 32 ARG C C 1
ATOM 756 O O . ARG B 1 35 ? 76.469 26.721 79.009 1.00 27.41 32 ARG C O 1
ATOM 764 N N . ASP B 1 36 ? 75.567 27.846 77.279 1.00 28.47 33 ASP C N 1
ATOM 765 C CA . ASP B 1 36 ? 76.749 28.665 77.048 1.00 35.40 33 ASP C CA 1
ATOM 766 C C . ASP B 1 36 ? 76.663 29.923 77.909 1.00 35.88 33 ASP C C 1
ATOM 767 O O . ASP B 1 36 ? 75.721 30.086 78.686 1.00 41.06 33 ASP C O 1
ATOM 772 N N . GLU B 1 37 ? 77.637 30.813 77.765 1.00 36.54 34 GLU C N 1
ATOM 773 C CA . GLU B 1 37 ? 77.685 32.019 78.585 1.00 43.66 34 GLU C CA 1
ATOM 774 C C . GLU B 1 37 ? 76.585 33.015 78.223 1.00 44.28 34 GLU C C 1
ATOM 775 O O . GLU B 1 37 ? 76.309 33.944 78.981 1.00 44.94 34 GLU C O 1
ATOM 781 N N . ASP B 1 38 ? 75.956 32.818 77.069 1.00 46.17 35 ASP C N 1
ATOM 782 C CA . ASP B 1 38 ? 74.903 33.721 76.615 1.00 54.80 35 ASP C CA 1
ATOM 783 C C . ASP B 1 38 ? 73.518 33.283 77.092 1.00 53.68 35 ASP C C 1
ATOM 784 O O . ASP B 1 38 ? 72.521 33.952 76.818 1.00 54.44 35 ASP C O 1
ATOM 789 N N . GLY B 1 39 ? 73.461 32.163 77.806 1.00 45.39 36 GLY C N 1
ATOM 790 C CA . GLY B 1 39 ? 72.212 31.686 78.374 1.00 45.18 36 GLY C CA 1
ATOM 791 C C . GLY B 1 39 ? 71.427 30.787 77.439 1.00 45.94 36 GLY C C 1
ATOM 792 O O . GLY B 1 39 ? 70.286 30.421 77.722 1.00 51.16 36 GLY C O 1
ATOM 793 N N . LYS B 1 40 ? 72.041 30.433 76.316 1.00 34.80 37 LYS C N 1
ATOM 794 C CA . LYS B 1 40 ? 71.417 29.546 75.345 1.00 33.70 37 LYS C CA 1
ATOM 795 C C . LYS B 1 40 ? 71.781 28.096 75.643 1.00 39.00 37 LYS C C 1
ATOM 796 O O . LYS B 1 40 ? 72.920 27.805 76.008 1.00 30.19 37 LYS C O 1
ATOM 802 N N . GLU B 1 41 ? 70.810 27.196 75.500 1.00 44.97 38 GLU C N 1
ATOM 803 C CA . GLU B 1 41 ? 71.051 25.769 75.695 1.00 36.76 38 GLU C CA 1
ATOM 804 C C . GLU B 1 41 ? 72.180 25.292 74.789 1.00 32.57 38 GLU C C 1
ATOM 805 O O . GLU B 1 41 ? 72.207 25.605 73.599 1.00 38.64 38 GLU C O 1
ATOM 811 N N . LEU B 1 42 ? 73.118 24.547 75.361 1.00 26.38 39 LEU C N 1
ATOM 812 C CA . LEU B 1 42 ? 74.289 24.102 74.617 1.00 23.71 39 LEU C CA 1
ATOM 813 C C . LEU B 1 42 ? 74.319 22.587 74.450 1.00 21.73 39 LEU C C 1
ATOM 814 O O . LEU B 1 42 ? 74.272 21.844 75.428 1.00 25.17 39 LEU C O 1
ATOM 819 N N . ALA B 1 43 ? 74.402 22.141 73.202 1.00 26.80 40 ALA C N 1
ATOM 820 C CA . ALA B 1 43 ? 74.482 20.719 72.898 1.00 32.27 40 ALA C CA 1
ATOM 821 C C . ALA B 1 43 ? 75.934 20.276 72.753 1.00 29.20 40 ALA C C 1
ATOM 822 O O . ALA B 1 43 ? 76.812 21.089 72.466 1.00 28.37 40 ALA C O 1
ATOM 824 N N . GLY B 1 44 ? 76.182 18.987 72.959 1.00 21.95 41 GLY C N 1
ATOM 825 C CA . GLY B 1 44 ? 77.497 18.423 72.712 1.00 20.20 41 GLY C CA 1
ATOM 826 C C . GLY B 1 44 ? 78.327 18.142 73.948 1.00 21.19 41 GLY C C 1
ATOM 827 O O . GLY B 1 44 ? 79.473 17.703 73.842 1.00 20.70 41 GLY C O 1
ATOM 828 N N . ALA B 1 45 ? 77.758 18.390 75.123 1.00 21.76 42 ALA C N 1
ATOM 829 C CA . ALA B 1 45 ? 78.464 18.131 76.373 1.00 22.27 42 ALA C CA 1
ATOM 830 C C . ALA B 1 45 ? 78.083 16.771 76.952 1.00 25.31 42 ALA C C 1
ATOM 831 O O . ALA B 1 45 ? 76.907 16.498 77.194 1.00 27.67 42 ALA C O 1
ATOM 833 N N . THR B 1 46 ? 79.081 15.920 77.171 1.00 18.16 43 THR C N 1
ATOM 834 C CA . THR B 1 46 ? 78.841 14.610 77.766 1.00 14.91 43 THR C CA 1
ATOM 835 C C . THR B 1 46 ? 78.716 14.748 79.279 1.00 20.45 43 THR C C 1
ATOM 836 O O . THR B 1 46 ? 79.624 15.248 79.944 1.00 21.86 43 THR C O 1
ATOM 840 N N . MET B 1 47 ? 77.584 14.303 79.815 1.00 20.56 44 MET C N 1
ATOM 841 C CA . MET B 1 47 ? 77.269 14.522 81.220 1.00 21.81 44 MET C CA 1
ATOM 842 C C . MET B 1 47 ? 77.064 13.232 82.005 1.00 18.95 44 MET C C 1
ATOM 843 O O . MET B 1 47 ? 76.695 12.198 81.446 1.00 17.22 44 MET C O 1
ATOM 848 N N . GLU B 1 48 ? 77.299 13.315 83.310 1.00 15.59 45 GLU C N 1
ATOM 849 C CA . GLU B 1 48 ? 76.987 12.231 84.231 1.00 15.24 45 GLU C CA 1
ATOM 850 C C . GLU B 1 48 ? 76.198 12.761 85.419 1.00 17.63 45 GLU C C 1
ATOM 851 O O . GLU B 1 48 ? 76.391 13.897 85.847 1.00 18.34 45 GLU C O 1
ATOM 857 N N . LEU B 1 49 ? 75.307 11.931 85.946 1.00 14.51 46 LEU C N 1
ATOM 858 C CA . LEU B 1 49 ? 74.688 12.198 87.235 1.00 20.72 46 LEU C CA 1
ATOM 859 C C . LEU B 1 49 ? 75.060 11.072 88.191 1.00 23.40 46 LEU C C 1
ATOM 860 O O . LEU B 1 49 ? 74.894 9.897 87.868 1.00 18.95 46 LEU C O 1
ATOM 865 N N . ARG B 1 50 ? 75.576 11.432 89.363 1.00 23.31 47 ARG C N 1
ATOM 866 C CA . ARG B 1 50 ? 76.022 10.440 90.340 1.00 18.75 47 ARG C CA 1
ATOM 867 C C . ARG B 1 50 ? 75.287 10.573 91.675 1.00 20.03 47 ARG C C 1
ATOM 868 O O . ARG B 1 50 ? 74.850 11.668 92.042 1.00 30.55 47 ARG C O 1
ATOM 876 N N . ASP B 1 51 ? 75.152 9.458 92.394 1.00 27.55 48 ASP C N 1
ATOM 877 C CA . ASP B 1 51 ? 74.606 9.491 93.749 1.00 26.16 48 ASP C CA 1
ATOM 878 C C . ASP B 1 51 ? 75.685 9.852 94.755 1.00 32.95 48 ASP C C 1
ATOM 879 O O . ASP B 1 51 ? 76.794 10.236 94.384 1.00 27.55 48 ASP C O 1
ATOM 884 N N . SER B 1 52 ? 75.352 9.690 96.030 1.00 33.97 49 SER C N 1
ATOM 885 C CA . SER B 1 52 ? 76.239 10.051 97.127 1.00 37.12 49 SER C CA 1
ATOM 886 C C . SER B 1 52 ? 77.430 9.104 97.260 1.00 37.51 49 SER C C 1
ATOM 887 O O . SER B 1 52 ? 78.364 9.375 98.014 1.00 47.15 49 SER C O 1
ATOM 890 N N . SER B 1 53 ? 77.393 7.992 96.532 1.00 38.49 50 SER C N 1
ATOM 891 C CA . SER B 1 53 ? 78.481 7.020 96.581 1.00 40.95 50 SER C CA 1
ATOM 892 C C . SER B 1 53 ? 79.381 7.136 95.355 1.00 40.84 50 SER C C 1
ATOM 893 O O . SER B 1 53 ? 80.376 6.423 95.237 1.00 50.60 50 SER C O 1
ATOM 896 N N . GLY B 1 54 ? 79.024 8.038 94.447 1.00 36.98 51 GLY C N 1
ATOM 897 C CA . GLY B 1 54 ? 79.813 8.270 93.251 1.00 39.55 51 GLY C CA 1
ATOM 898 C C . GLY B 1 54 ? 79.384 7.403 92.084 1.00 36.47 51 GLY C C 1
ATOM 899 O O . GLY B 1 54 ? 79.975 7.463 91.006 1.00 30.21 51 GLY C O 1
ATOM 900 N N . LYS B 1 55 ? 78.350 6.596 92.295 1.00 27.69 52 LYS C N 1
ATOM 901 C CA A LYS B 1 55 ? 77.857 5.707 91.251 0.71 26.38 52 LYS C CA 1
ATOM 902 C CA B LYS B 1 55 ? 77.851 5.708 91.253 0.29 27.40 52 LYS C CA 1
ATOM 903 C C . LYS B 1 55 ? 77.116 6.482 90.169 1.00 28.84 52 LYS C C 1
ATOM 904 O O . LYS B 1 55 ? 76.203 7.253 90.457 1.00 26.47 52 LYS C O 1
ATOM 915 N N . THR B 1 56 ? 77.515 6.276 88.920 1.00 25.04 53 THR C N 1
ATOM 916 C CA . THR B 1 56 ? 76.866 6.960 87.815 1.00 19.89 53 THR C CA 1
ATOM 917 C C . THR B 1 56 ? 75.472 6.384 87.595 1.00 27.32 53 THR C C 1
ATOM 918 O O . THR B 1 56 ? 75.333 5.208 87.269 1.00 27.58 53 THR C O 1
ATOM 922 N N . ILE B 1 57 ? 74.445 7.212 87.770 1.00 26.04 54 ILE C N 1
ATOM 923 C CA A ILE B 1 57 ? 73.074 6.744 87.628 0.90 23.49 54 ILE C CA 1
ATOM 924 C CA B ILE B 1 57 ? 73.047 6.781 87.663 0.10 22.55 54 ILE C CA 1
ATOM 925 C C . ILE B 1 57 ? 72.432 7.236 86.337 1.00 17.92 54 ILE C C 1
ATOM 926 O O . ILE B 1 57 ? 71.361 6.773 85.946 1.00 21.51 54 ILE C O 1
ATOM 935 N N . SER B 1 58 ? 73.100 8.155 85.650 1.00 16.61 55 SER C N 1
ATOM 936 C CA . SER B 1 58 ? 72.570 8.633 84.378 1.00 18.23 55 SER C CA 1
ATOM 937 C C . SER B 1 58 ? 73.677 9.167 83.484 1.00 15.90 55 SER C C 1
ATOM 938 O O . SER B 1 58 ? 74.598 9.832 83.951 1.00 28.08 55 SER C O 1
ATOM 941 N N . THR B 1 59 ? 73.587 8.855 82.195 1.00 23.60 56 THR C 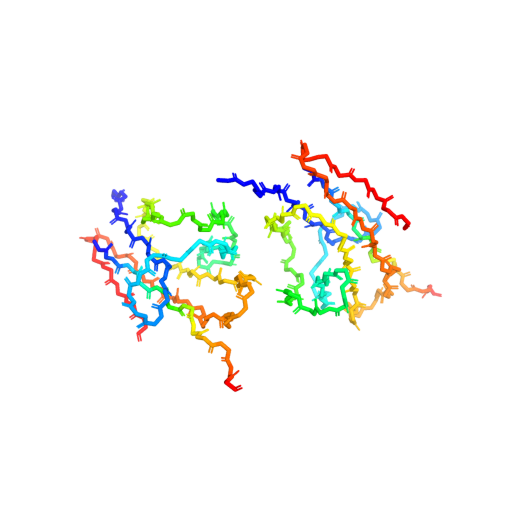N 1
ATOM 942 C CA A THR B 1 59 ? 74.582 9.293 81.223 0.88 16.21 56 THR C CA 1
ATOM 943 C CA B THR B 1 59 ? 74.582 9.291 81.223 0.12 18.68 56 THR C CA 1
ATOM 944 C C . THR B 1 59 ? 73.916 9.796 79.952 1.00 20.92 56 THR C C 1
ATOM 945 O O . THR B 1 59 ? 72.994 9.163 79.431 1.00 21.81 56 THR C O 1
ATOM 952 N N . TRP B 1 60 ? 74.389 10.932 79.452 1.00 22.09 57 TRP C N 1
ATOM 953 C CA . TRP B 1 60 ? 73.817 11.524 78.252 1.00 24.97 57 TRP C CA 1
ATOM 954 C C . TRP B 1 60 ? 74.729 12.591 77.665 1.00 18.93 57 TRP C C 1
ATOM 955 O O . TRP B 1 60 ? 75.677 13.040 78.307 1.00 16.50 57 TRP C O 1
ATOM 966 N N . ILE B 1 61 ? 74.441 12.980 76.430 1.00 17.48 58 ILE C N 1
ATOM 967 C CA . ILE B 1 61 ? 75.070 14.146 75.834 1.00 23.36 58 ILE C CA 1
ATOM 968 C C . ILE B 1 61 ? 73.988 15.204 75.635 1.00 22.16 58 ILE C C 1
ATOM 969 O O . ILE B 1 61 ? 72.879 14.894 75.196 1.00 22.66 58 ILE C O 1
ATOM 974 N N . SER B 1 62 ? 74.294 16.443 76.004 1.00 26.03 59 SER C N 1
ATOM 975 C CA . SER B 1 62 ? 73.326 17.528 75.891 1.00 21.76 59 SER C CA 1
ATOM 976 C C . SER B 1 62 ? 72.930 17.720 74.434 1.00 20.95 59 SER C C 1
ATOM 977 O O . SER B 1 62 ? 73.764 17.598 73.537 1.00 20.12 59 SER C O 1
ATOM 980 N N . ASP B 1 63 ? 71.654 18.005 74.196 1.00 19.69 60 ASP C N 1
ATOM 981 C CA . ASP B 1 63 ? 71.155 18.101 72.829 1.00 33.07 60 ASP C CA 1
ATOM 982 C C . ASP B 1 63 ? 70.444 19.424 72.553 1.00 29.37 60 ASP C C 1
ATOM 983 O O . ASP B 1 63 ? 69.786 19.580 71.526 1.00 31.71 60 ASP C O 1
ATOM 988 N N . GLY B 1 64 ? 70.580 20.374 73.472 1.00 26.70 61 GLY C N 1
ATOM 989 C CA . GLY B 1 64 ? 69.975 21.682 73.300 1.00 22.74 61 GLY C CA 1
ATOM 990 C C . GLY B 1 64 ? 68.627 21.795 73.982 1.00 22.73 61 GLY C C 1
ATOM 991 O O . GLY B 1 64 ? 67.903 22.773 73.792 1.00 24.67 61 GLY C O 1
ATOM 992 N N . GLN B 1 65 ? 68.288 20.784 74.774 1.00 25.26 62 GLN C N 1
ATOM 993 C CA . GLN B 1 65 ? 67.056 20.794 75.551 1.00 25.63 62 GLN C CA 1
ATOM 994 C C . GLN B 1 65 ? 67.350 20.687 77.038 1.00 29.39 62 GLN C C 1
ATOM 995 O O . GLN B 1 65 ? 68.395 20.169 77.435 1.00 23.36 62 GLN C O 1
ATOM 1001 N N . VAL B 1 66 ? 66.418 21.166 77.854 1.00 19.71 63 VAL C N 1
ATOM 1002 C CA . VAL B 1 66 ? 66.463 20.915 79.287 1.00 25.39 63 VAL C CA 1
ATOM 1003 C C . VAL B 1 66 ? 66.350 19.410 79.521 1.00 26.34 63 VAL C C 1
ATOM 1004 O O . VAL B 1 66 ? 65.588 18.725 78.839 1.00 25.64 63 VAL C O 1
ATOM 1008 N N . LYS B 1 67 ? 67.128 18.896 80.467 1.00 22.67 64 LYS C N 1
ATOM 1009 C CA . LYS B 1 67 ? 67.127 17.470 80.771 1.00 17.92 64 LYS C CA 1
ATOM 1010 C C . LYS B 1 67 ? 66.424 17.213 82.100 1.00 27.65 64 LYS C C 1
ATOM 1011 O O . LYS B 1 67 ? 66.773 17.805 83.122 1.00 27.60 64 LYS C O 1
ATOM 1017 N N . ASP B 1 68 ? 65.434 16.327 82.079 1.00 26.42 65 ASP C N 1
ATOM 1018 C CA . ASP B 1 68 ? 64.616 16.058 83.257 1.00 15.22 65 ASP C CA 1
ATOM 1019 C C . ASP B 1 68 ? 65.120 14.878 84.082 1.00 17.83 65 ASP C C 1
ATOM 1020 O O . ASP B 1 68 ? 65.517 13.849 83.539 1.00 17.46 65 ASP C O 1
ATOM 1025 N N . PHE B 1 69 ? 65.084 15.037 85.401 1.00 25.45 66 PHE C N 1
ATOM 1026 C CA . PHE B 1 69 ? 65.394 13.950 86.320 1.00 18.89 66 PHE C CA 1
ATOM 1027 C C . PHE B 1 69 ? 64.397 13.935 87.470 1.00 19.91 66 PHE C C 1
ATOM 1028 O O . PHE B 1 69 ? 63.854 14.974 87.842 1.00 16.77 66 PHE C O 1
ATOM 1036 N N . TYR B 1 70 ? 64.156 12.752 88.023 1.00 19.82 67 TYR C N 1
ATOM 1037 C CA . TYR B 1 70 ? 63.267 12.604 89.168 1.00 28.03 67 TYR C CA 1
ATOM 1038 C C . TYR B 1 70 ? 63.988 11.830 90.261 1.00 27.68 67 TYR C C 1
ATOM 1039 O O . TYR B 1 70 ? 64.167 10.618 90.160 1.00 20.95 67 TYR C O 1
ATOM 1048 N N . LEU B 1 71 ? 64.405 12.541 91.303 1.00 20.33 68 LEU C N 1
ATOM 1049 C CA . LEU B 1 71 ? 65.290 11.967 92.306 1.00 20.02 68 LEU C CA 1
ATOM 1050 C C . LEU B 1 71 ? 64.655 11.870 93.688 1.00 29.16 68 LEU C C 1
ATOM 1051 O O . LEU B 1 71 ? 63.895 12.746 94.105 1.00 23.32 68 LEU C O 1
ATOM 1056 N N . TYR B 1 72 ? 64.978 10.786 94.386 1.00 22.48 69 TYR C N 1
ATOM 1057 C CA . TYR B 1 72 ? 64.577 10.594 95.771 1.00 28.25 69 TYR C CA 1
ATOM 1058 C C . TYR B 1 72 ? 65.558 11.338 96.678 1.00 25.32 69 TYR C C 1
ATOM 1059 O O . TYR B 1 72 ? 66.646 11.701 96.232 1.00 26.45 69 TYR C O 1
ATOM 1068 N N . PRO B 1 73 ? 65.169 11.592 97.942 1.00 28.92 70 PRO C N 1
ATOM 1069 C CA . PRO B 1 73 ? 66.045 12.299 98.886 1.00 33.91 70 PRO C CA 1
ATOM 1070 C C . PRO B 1 73 ? 67.467 11.741 98.964 1.00 34.31 70 PRO C C 1
ATOM 1071 O O . PRO B 1 73 ? 67.653 10.530 99.076 1.00 38.80 70 PRO C O 1
ATOM 1075 N N . GLY B 1 74 ? 68.455 12.630 98.899 1.00 28.20 71 GLY C N 1
ATOM 1076 C CA . GLY B 1 74 ? 69.850 12.235 98.963 1.00 28.34 71 GLY C CA 1
ATOM 1077 C C . GLY B 1 74 ? 70.785 13.273 98.369 1.00 33.88 71 GLY C C 1
ATOM 1078 O O . GLY B 1 74 ? 70.350 14.347 97.950 1.00 34.48 71 GLY C O 1
ATOM 1079 N N . LYS B 1 75 ? 72.076 12.952 98.338 1.00 27.30 72 LYS C N 1
ATOM 1080 C CA A LYS B 1 75 ? 73.075 13.849 97.772 0.64 28.82 72 LYS C CA 1
ATOM 1081 C CA B LYS B 1 75 ? 73.083 13.845 97.771 0.36 29.08 72 LYS C CA 1
ATOM 1082 C C . LYS B 1 75 ? 73.516 13.366 96.392 1.00 26.52 72 LYS C C 1
ATOM 1083 O O . LYS B 1 75 ? 73.836 12.193 96.208 1.00 37.18 72 LYS C O 1
ATOM 1094 N N . TYR B 1 76 ? 73.526 14.279 95.425 1.00 22.38 73 TYR C N 1
ATOM 1095 C CA . TYR B 1 76 ? 73.884 13.940 94.052 1.00 27.37 73 TYR C CA 1
ATOM 1096 C C . TYR B 1 76 ? 74.923 14.896 93.479 1.00 29.20 73 TYR C C 1
ATOM 1097 O O . TYR B 1 76 ? 75.230 15.926 94.079 1.00 27.86 73 TYR C O 1
ATOM 1106 N N . THR B 1 77 ? 75.452 14.553 92.308 1.00 24.21 74 THR C N 1
ATOM 1107 C CA . THR B 1 77 ? 76.445 15.390 91.645 1.00 21.94 74 THR C CA 1
ATOM 1108 C C . THR B 1 77 ? 76.347 15.326 90.124 1.00 28.79 74 THR C C 1
ATOM 1109 O O . THR B 1 77 ? 76.419 14.247 89.533 1.00 27.74 74 THR C O 1
ATOM 1113 N N . PHE B 1 78 ? 76.182 16.487 89.497 1.00 22.75 75 PHE C N 1
ATOM 1114 C CA . PHE B 1 78 ? 76.303 16.597 88.048 1.00 22.90 75 PHE C CA 1
ATOM 1115 C C . PHE B 1 78 ? 77.769 16.764 87.664 1.00 16.53 75 PHE C C 1
ATOM 1116 O O . PHE B 1 78 ? 78.432 17.695 88.119 1.00 26.51 75 PHE C O 1
ATOM 1124 N N . VAL B 1 79 ? 78.271 15.864 86.826 1.00 15.61 76 VAL C N 1
ATOM 1125 C CA . VAL B 1 79 ? 79.662 15.918 86.391 1.00 16.87 76 VAL C CA 1
ATOM 1126 C C . VAL B 1 79 ? 79.762 15.963 84.873 1.00 17.17 76 VAL C C 1
ATOM 1127 O O . VAL B 1 79 ? 79.180 15.129 84.181 1.00 24.06 76 VAL C O 1
ATOM 1131 N N . GLU B 1 80 ? 80.496 16.941 84.356 1.00 16.60 77 GLU C N 1
ATOM 1132 C CA . GLU B 1 80 ? 80.766 16.997 82.929 1.00 27.31 77 GLU C CA 1
ATOM 1133 C C . GLU B 1 80 ? 82.073 16.280 82.620 1.00 17.49 77 GLU C C 1
ATOM 1134 O O . GLU B 1 80 ? 83.107 16.568 83.222 1.00 25.39 77 GLU C O 1
ATOM 1140 N N . THR B 1 81 ? 82.022 15.341 81.683 1.00 17.01 78 THR C N 1
ATOM 1141 C CA . THR B 1 81 ? 83.196 14.549 81.340 1.00 18.20 78 THR C CA 1
ATOM 1142 C C . THR B 1 81 ? 83.858 15.037 80.060 1.00 19.17 78 THR C C 1
ATOM 1143 O O . THR B 1 81 ? 85.055 14.840 79.858 1.00 22.03 78 THR C O 1
ATOM 1147 N N . ALA B 1 82 ? 83.073 15.667 79.194 1.00 18.53 79 ALA C N 1
ATOM 1148 C CA . ALA B 1 82 ? 83.597 16.204 77.944 1.00 31.95 79 ALA C CA 1
ATOM 1149 C C . ALA B 1 82 ? 82.760 17.382 77.457 1.00 31.53 79 ALA C C 1
ATOM 1150 O O . ALA B 1 82 ? 81.532 17.309 77.407 1.00 29.68 79 ALA C O 1
ATOM 1152 N N . ALA B 1 83 ? 83.436 18.470 77.107 1.00 31.89 80 ALA C N 1
ATOM 1153 C CA . ALA B 1 83 ? 82.770 19.653 76.580 1.00 31.68 80 ALA C CA 1
ATOM 1154 C C . ALA B 1 83 ? 82.882 19.684 75.061 1.00 24.10 80 ALA C C 1
ATOM 1155 O O . ALA B 1 83 ? 83.831 19.139 74.500 1.00 26.94 80 ALA C O 1
ATOM 1157 N N . PRO B 1 84 ? 81.907 20.310 74.386 1.00 27.03 81 PRO C N 1
ATOM 1158 C CA . PRO B 1 84 ? 82.023 20.454 72.933 1.00 24.76 81 PRO C CA 1
ATOM 1159 C C . PRO B 1 84 ? 83.188 21.368 72.570 1.00 30.13 81 PRO C C 1
ATOM 1160 O O . PRO B 1 84 ? 83.625 22.158 73.410 1.00 35.20 81 PRO C O 1
ATOM 1164 N N . ASP B 1 85 ? 83.687 21.252 71.344 1.00 30.13 82 ASP C N 1
ATOM 1165 C CA A ASP B 1 85 ? 84.813 22.067 70.901 0.73 37.42 82 ASP C CA 1
ATOM 1166 C CA B ASP B 1 85 ? 84.811 22.063 70.895 0.27 37.36 82 ASP C CA 1
ATOM 1167 C C . ASP B 1 85 ? 84.504 23.550 71.044 1.00 38.91 82 ASP C C 1
ATOM 1168 O O . ASP B 1 85 ? 83.451 24.021 70.617 1.00 38.58 82 ASP C O 1
ATOM 1177 N N . GLY B 1 86 ? 85.427 24.280 71.655 1.00 41.45 83 GLY C N 1
ATOM 1178 C CA . GLY B 1 86 ? 85.240 25.700 71.869 1.00 48.44 83 GLY C CA 1
ATOM 1179 C C . GLY B 1 86 ? 84.769 26.026 73.272 1.00 46.19 83 GLY C C 1
ATOM 1180 O O . GLY B 1 86 ? 84.587 27.195 73.614 1.00 40.02 83 GLY C O 1
ATOM 1181 N N . TYR B 1 87 ? 84.584 25.000 74.096 1.00 32.55 84 TYR C N 1
ATOM 1182 C CA . TYR B 1 87 ? 84.096 25.207 75.455 1.00 36.73 84 TYR C CA 1
ATOM 1183 C C . TYR B 1 87 ? 84.957 24.469 76.473 1.00 35.78 84 TYR C C 1
ATOM 1184 O O . TYR B 1 87 ? 85.628 23.493 76.145 1.00 36.06 84 TYR C O 1
ATOM 1193 N N . GLU B 1 88 ? 84.948 24.944 77.713 1.00 33.90 85 GLU C N 1
ATOM 1194 C CA . GLU B 1 88 ? 85.700 24.269 78.762 1.00 36.55 85 GLU C CA 1
ATOM 1195 C C . GLU B 1 88 ? 84.796 23.498 79.713 1.00 37.36 85 GLU C C 1
ATOM 1196 O O . GLU B 1 88 ? 83.627 23.843 79.903 1.00 33.79 85 GLU C O 1
ATOM 1202 N N . VAL B 1 89 ? 85.357 22.456 80.316 1.00 31.76 86 VAL C N 1
ATOM 1203 C CA A VAL B 1 89 ? 84.630 21.618 81.262 0.37 29.29 86 VAL C CA 1
ATOM 1204 C CA B VAL B 1 89 ? 84.610 21.624 81.248 0.63 28.89 86 VAL C CA 1
ATOM 1205 C C . VAL B 1 89 ? 84.288 22.393 82.530 1.00 34.40 86 VAL C C 1
ATOM 1206 O O . VAL B 1 89 ? 85.167 22.977 83.168 1.00 29.71 86 VAL C O 1
ATOM 1213 N N . ALA B 1 90 ? 83.010 22.397 82.890 1.00 32.68 87 ALA C N 1
ATOM 1214 C CA . ALA B 1 90 ? 82.550 23.124 84.063 1.00 37.30 87 ALA C CA 1
ATOM 1215 C C . ALA B 1 90 ? 82.795 22.331 85.337 1.00 30.67 87 ALA C C 1
ATOM 1216 O O . ALA B 1 90 ? 82.861 21.101 85.314 1.00 29.25 87 ALA C O 1
ATOM 1218 N N . THR B 1 91 ? 82.935 23.051 86.444 1.00 30.07 88 THR C N 1
ATOM 1219 C CA . THR B 1 91 ? 83.080 22.438 87.755 1.00 28.52 88 THR C CA 1
ATOM 1220 C C . THR B 1 91 ? 81.848 21.599 88.079 1.00 24.28 88 THR C C 1
ATOM 1221 O O . THR B 1 91 ? 80.722 22.009 87.798 1.00 35.15 88 THR C O 1
ATOM 1225 N N . ALA B 1 92 ? 82.067 20.417 88.647 1.00 27.35 89 ALA C N 1
ATOM 1226 C CA . ALA B 1 92 ? 80.970 19.537 89.033 1.00 22.05 89 ALA C CA 1
ATOM 1227 C C . ALA B 1 92 ? 80.049 20.230 90.028 1.00 29.74 89 ALA C C 1
ATOM 1228 O O . ALA B 1 92 ? 80.493 21.049 90.832 1.00 32.45 89 ALA C O 1
ATOM 1230 N N . ILE B 1 93 ? 78.763 19.903 89.965 1.00 25.60 90 ILE C N 1
ATOM 1231 C CA . ILE B 1 93 ? 77.779 20.537 90.831 1.00 29.04 90 ILE C CA 1
ATOM 1232 C C . ILE B 1 93 ? 77.127 19.524 91.766 1.00 31.40 90 ILE C C 1
ATOM 1233 O O . ILE B 1 93 ? 76.407 18.627 91.324 1.00 22.13 90 ILE C O 1
ATOM 1238 N N . THR B 1 94 ? 77.392 19.674 93.060 1.00 23.59 91 THR C N 1
ATOM 1239 C CA . THR B 1 94 ? 76.826 18.792 94.074 1.00 38.14 91 THR C CA 1
ATOM 1240 C C . THR B 1 94 ? 75.615 19.441 94.735 1.00 39.54 91 THR C C 1
ATOM 1241 O O . THR B 1 94 ? 75.662 20.605 95.134 1.00 34.77 91 THR C O 1
ATOM 1245 N N . PHE B 1 95 ? 74.530 18.685 94.845 1.00 32.95 92 PHE C N 1
ATOM 1246 C CA . PHE B 1 95 ? 73.308 19.201 95.442 1.00 36.45 92 PHE C CA 1
ATOM 1247 C C . PHE B 1 95 ? 72.631 18.153 96.316 1.00 32.75 92 PHE C C 1
ATOM 1248 O O . PHE B 1 95 ? 72.942 16.965 96.237 1.00 35.04 92 PHE C O 1
ATOM 1256 N N . THR B 1 96 ? 71.709 18.607 97.156 1.00 30.19 93 THR C N 1
ATOM 1257 C CA . THR B 1 96 ? 70.977 17.720 98.047 1.00 35.75 93 THR C CA 1
ATOM 1258 C C . THR B 1 96 ? 69.473 17.914 97.899 1.00 35.59 93 THR C C 1
ATOM 1259 O O . THR B 1 96 ? 68.978 19.041 97.892 1.00 37.53 93 THR C O 1
ATOM 1263 N N . VAL B 1 97 ? 68.756 16.805 97.758 1.00 26.52 94 VAL C N 1
ATOM 1264 C CA . VAL B 1 97 ? 67.302 16.814 97.793 1.00 35.12 94 VAL C CA 1
ATOM 1265 C C . VAL B 1 97 ? 66.842 16.241 99.128 1.00 33.68 94 VAL C C 1
ATOM 1266 O O . VAL B 1 97 ? 67.233 15.132 99.488 1.00 31.40 94 VAL C O 1
ATOM 1270 N N . ASN B 1 98 ? 66.033 16.989 99.875 1.00 43.52 95 ASN C N 1
ATOM 1271 C CA . ASN B 1 98 ? 65.529 16.474 101.145 1.00 38.03 95 ASN C CA 1
ATOM 1272 C C . ASN B 1 98 ? 64.134 15.877 100.994 1.00 40.76 95 ASN C C 1
ATOM 1273 O O . ASN B 1 98 ? 63.568 15.876 99.901 1.00 37.35 95 ASN C O 1
ATOM 1278 N N . GLU B 1 99 ? 63.584 15.377 102.095 1.00 37.11 96 GLU C N 1
ATOM 1279 C CA . GLU B 1 99 ? 62.300 14.686 102.062 1.00 44.41 96 GLU C CA 1
ATOM 1280 C C . GLU B 1 99 ? 61.135 15.616 101.735 1.00 45.10 96 GLU C C 1
ATOM 1281 O O . GLU B 1 99 ? 60.049 15.154 101.386 1.00 44.17 96 GLU C O 1
ATOM 1287 N N . GLN B 1 100 ? 61.357 16.922 101.841 1.00 42.42 97 GLN C N 1
ATOM 1288 C CA . GLN B 1 100 ? 60.306 17.889 101.543 1.00 39.57 97 GLN C CA 1
ATOM 1289 C C . GLN B 1 100 ? 60.370 18.338 100.084 1.00 36.70 97 GLN C C 1
ATOM 1290 O O . GLN B 1 100 ? 59.604 19.199 99.655 1.00 45.55 97 GLN C O 1
ATOM 1296 N N . GLY B 1 101 ? 61.288 17.747 99.324 1.00 33.93 98 GLY C N 1
ATOM 1297 C CA . GLY B 1 101 ? 61.415 18.052 97.911 1.00 38.17 98 GLY C CA 1
ATOM 1298 C C . GLY B 1 101 ? 62.188 19.324 97.622 1.00 36.89 98 GLY C C 1
ATOM 1299 O O . GLY B 1 101 ? 62.216 19.801 96.488 1.00 36.81 98 GLY C O 1
ATOM 1300 N N . GLN B 1 102 ? 62.823 19.878 98.647 1.00 40.82 99 GLN C N 1
ATOM 1301 C CA . GLN B 1 102 ? 63.602 21.096 98.467 1.00 37.70 99 GLN C CA 1
ATOM 130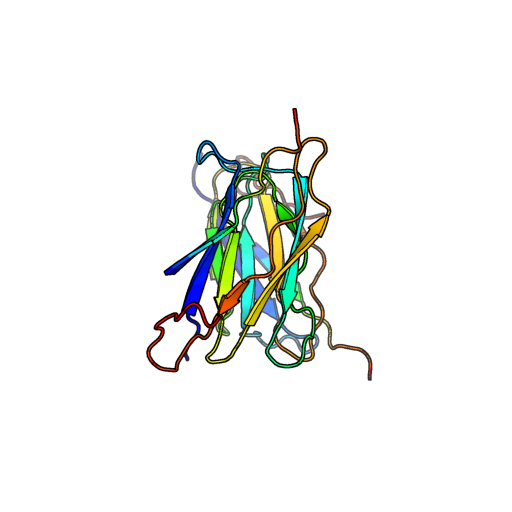2 C C . GLN B 1 102 ? 65.017 20.765 98.009 1.00 39.85 99 GLN C C 1
ATOM 1303 O O . GLN B 1 102 ? 65.581 19.739 98.398 1.00 37.42 99 GLN C O 1
ATOM 1309 N N . VAL B 1 103 ? 65.582 21.636 97.176 1.00 32.91 100 VAL C N 1
ATOM 1310 C CA . VAL B 1 103 ? 66.915 21.418 96.628 1.00 36.02 100 VAL C CA 1
ATOM 1311 C C . VAL B 1 103 ? 67.912 22.461 97.116 1.00 44.49 100 VAL C C 1
ATOM 1312 O O . VAL B 1 103 ? 67.706 23.666 96.956 1.00 46.25 100 VAL C O 1
ATOM 1316 N N . THR B 1 104 ? 68.994 21.973 97.711 1.00 43.97 101 THR C N 1
ATOM 1317 C CA A THR B 1 104 ? 70.065 22.826 98.206 0.56 47.18 101 THR C CA 1
ATOM 1318 C CA B THR B 1 104 ? 70.063 22.831 98.204 0.44 47.24 101 THR C CA 1
ATOM 1319 C C . THR B 1 104 ? 71.356 22.556 97.451 1.00 48.39 101 THR C C 1
ATOM 1320 O O . THR B 1 104 ? 71.904 21.454 97.527 1.00 44.09 101 THR C O 1
ATOM 1327 N N . VAL B 1 105 ? 71.839 23.554 96.721 1.00 53.33 102 VAL C N 1
ATOM 1328 C CA . VAL B 1 105 ? 73.112 23.408 96.036 1.00 56.81 102 VAL C CA 1
ATOM 1329 C C . VAL B 1 105 ? 74.180 23.245 97.104 1.00 58.22 102 VAL C C 1
ATOM 1330 O O . VAL B 1 105 ? 74.533 24.183 97.824 1.00 52.92 102 VAL C O 1
ATOM 1334 N N . ASN B 1 106 ? 74.672 22.017 97.184 1.00 60.86 103 ASN C N 1
ATOM 1335 C CA . ASN B 1 106 ? 75.331 21.493 98.365 1.00 75.50 103 ASN C CA 1
ATOM 1336 C C . ASN B 1 106 ? 76.846 21.544 98.254 1.00 77.44 103 ASN C C 1
ATOM 1337 O O . ASN B 1 106 ? 77.531 20.555 98.510 1.00 79.32 103 ASN C O 1
ATOM 1342 N N . GLY B 1 107 ? 77.364 22.706 97.876 1.00 77.18 104 GLY C N 1
ATOM 1343 C CA . GLY B 1 107 ? 78.769 22.831 97.543 1.00 78.87 104 GLY C CA 1
ATOM 1344 C C . GLY B 1 107 ? 78.960 22.781 96.039 1.00 76.57 104 GLY C C 1
ATOM 1345 O O . GLY B 1 107 ? 79.296 23.790 95.418 1.00 78.74 104 GLY C O 1
ATOM 1346 N N . ALA C 2 1 ? 46.765 -0.098 71.720 1.00 61.94 111 ALA B N 1
ATOM 1347 C CA . ALA C 2 1 ? 48.146 -0.479 71.452 1.00 59.50 111 ALA B CA 1
ATOM 1348 C C . ALA C 2 1 ? 49.010 -0.349 72.702 1.00 49.35 111 ALA B C 1
ATOM 1349 O O . ALA C 2 1 ? 49.005 0.686 73.370 1.00 45.71 111 ALA B O 1
ATOM 1351 N N . HIS C 2 2 ? 49.750 -1.408 73.010 1.00 43.11 112 HIS B N 1
ATOM 1352 C CA . HIS C 2 2 ? 50.643 -1.419 74.162 1.00 44.85 112 HIS B CA 1
ATOM 1353 C C . HIS C 2 2 ? 52.105 -1.388 73.737 1.00 48.33 112 HIS B C 1
ATOM 1354 O O . HIS C 2 2 ? 52.488 -2.008 72.744 1.00 56.56 112 HIS B O 1
ATOM 1361 N N . ILE C 2 3 ? 52.916 -0.656 74.493 1.00 40.54 113 ILE B N 1
ATOM 1362 C CA . ILE C 2 3 ? 54.362 -0.685 74.328 1.00 32.11 113 ILE B CA 1
ATOM 1363 C C . ILE C 2 3 ? 54.985 -1.075 75.663 1.00 36.97 113 ILE B C 1
ATOM 1364 O O . ILE C 2 3 ? 54.734 -0.433 76.683 1.00 40.43 113 ILE B O 1
ATOM 1369 N N . VAL C 2 4 ? 55.782 -2.139 75.661 1.00 32.05 114 VAL B N 1
ATOM 1370 C CA . VAL C 2 4 ? 56.329 -2.676 76.901 1.00 32.15 114 VAL B CA 1
ATOM 1371 C C . VAL C 2 4 ? 57.850 -2.607 76.943 1.00 34.17 114 VAL B C 1
ATOM 1372 O O . VAL C 2 4 ? 58.537 -3.211 76.121 1.00 34.22 114 VAL B O 1
ATOM 1376 N N . MET C 2 5 ? 58.372 -1.867 77.912 1.00 30.95 115 MET B N 1
ATOM 1377 C CA . MET C 2 5 ? 59.811 -1.753 78.083 1.00 33.68 115 MET B CA 1
ATOM 1378 C C . MET C 2 5 ? 60.238 -2.458 79.361 1.00 31.37 115 MET B C 1
ATOM 1379 O O . MET C 2 5 ? 59.722 -2.168 80.439 1.00 31.81 115 MET B O 1
ATOM 1384 N N . VAL C 2 6 ? 61.178 -3.388 79.244 1.00 39.44 116 VAL B N 1
ATOM 1385 C CA . VAL C 2 6 ? 61.628 -4.134 80.412 1.00 41.94 116 VAL B CA 1
ATOM 1386 C C . VAL C 2 6 ? 62.963 -3.636 80.949 1.00 36.15 116 VAL B C 1
ATOM 1387 O O . VAL C 2 6 ? 63.937 -3.499 80.211 1.00 40.89 116 VAL B O 1
ATOM 1391 N N . ASP C 2 7 ? 62.987 -3.349 82.245 1.00 41.57 117 ASP B N 1
ATOM 1392 C CA . ASP C 2 7 ? 64.233 -3.110 82.952 1.00 34.08 117 ASP B CA 1
ATOM 1393 C C . ASP C 2 7 ? 64.843 -4.448 83.349 1.00 45.18 117 ASP B C 1
ATOM 1394 O O . ASP C 2 7 ? 64.316 -5.136 84.222 1.00 37.47 117 ASP B O 1
ATOM 1398 N N . ALA C 2 8 ? 65.942 -4.822 82.704 1.00 47.35 118 ALA B N 1
ATOM 1399 C CA . ALA C 2 8 ? 66.622 -6.064 83.045 1.00 55.10 118 ALA B CA 1
ATOM 1400 C C . ALA C 2 8 ? 67.313 -5.931 84.396 1.00 58.18 118 ALA B C 1
ATOM 1401 O O . ALA C 2 8 ? 67.788 -4.852 84.753 1.00 38.27 118 ALA B O 1
ATOM 1403 N N . TYR C 2 9 ? 67.356 -7.023 85.150 1.00 58.20 119 TYR B N 1
ATOM 1404 C CA . TYR C 2 9 ? 68.136 -7.054 86.378 1.00 58.06 119 TYR B CA 1
ATOM 1405 C C . TYR C 2 9 ? 69.622 -6.879 86.054 1.00 53.92 119 TYR B C 1
ATOM 1406 O O . TYR C 2 9 ? 70.105 -7.371 85.031 1.00 56.23 119 TYR B O 1
ATOM 1415 N N . LYS C 2 10 ? 70.332 -6.161 86.919 1.00 48.96 120 LYS B N 1
ATOM 1416 C CA . LYS C 2 10 ? 71.789 -6.085 86.852 1.00 52.32 120 LYS B CA 1
ATOM 1417 C C . LYS C 2 10 ? 72.410 -7.458 87.100 1.00 51.06 120 LYS B C 1
ATOM 1418 O O . LYS C 2 10 ? 71.809 -8.292 87.774 1.00 51.30 120 LYS B O 1
ATOM 1424 N N . PRO C 2 11 ? 73.617 -7.696 86.556 1.00 58.44 121 PRO B N 1
ATOM 1425 C CA . PRO C 2 11 ? 74.303 -8.983 86.731 1.00 59.88 121 PRO B CA 1
ATOM 1426 C C . PRO C 2 11 ? 74.375 -9.453 88.185 1.00 64.45 121 PRO B C 1
ATOM 1427 O O . PRO C 2 11 ? 74.503 -8.646 89.108 1.00 64.20 121 PRO B O 1
ATOM 1431 N N . THR C 2 12 ? 74.278 -10.766 88.363 1.00 67.73 122 THR B N 1
ATOM 1432 C CA . THR C 2 12 ? 74.294 -11.396 89.677 1.00 71.97 122 THR B CA 1
ATOM 1433 C C . THR C 2 12 ? 75.714 -11.541 90.218 1.00 76.50 122 THR B C 1
ATOM 1434 O O . THR C 2 12 ? 75.981 -11.241 91.383 1.00 81.40 122 THR B O 1
ATOM 1438 N N . ALA D 2 1 ? 62.478 22.550 90.390 1.00 49.61 111 ALA D N 1
ATOM 1439 C CA . ALA D 2 1 ? 63.846 22.920 90.728 1.00 42.80 111 ALA D CA 1
ATOM 1440 C C . ALA D 2 1 ? 64.749 22.867 89.502 1.00 35.21 111 ALA D C 1
ATOM 1441 O O . ALA D 2 1 ? 64.724 21.899 88.744 1.00 33.38 111 ALA D O 1
ATOM 1443 N N . HIS D 2 2 ? 65.544 23.916 89.314 1.00 32.54 112 HIS D N 1
ATOM 1444 C CA . HIS D 2 2 ? 66.475 23.983 88.195 1.00 30.65 112 HIS D CA 1
ATOM 1445 C C . HIS D 2 2 ? 67.922 23.914 88.658 1.00 44.26 112 HIS D C 1
ATOM 1446 O O . HIS D 2 2 ? 68.286 24.483 89.687 1.00 51.80 112 HIS D O 1
ATOM 1453 N N . ILE D 2 3 ? 68.742 23.208 87.890 1.00 25.28 113 ILE D N 1
ATOM 1454 C CA . ILE D 2 3 ? 70.186 23.242 88.066 1.00 25.00 113 ILE D CA 1
ATOM 1455 C C . ILE D 2 3 ? 70.807 23.605 86.728 1.00 24.36 113 ILE D C 1
ATOM 1456 O O . ILE D 2 3 ? 70.610 22.909 85.730 1.00 26.61 113 ILE D O 1
ATOM 1461 N N . VAL D 2 4 ? 71.545 24.707 86.708 1.00 24.80 114 VAL D N 1
ATOM 1462 C CA . VAL D 2 4 ? 72.123 25.231 85.477 1.00 28.77 114 VAL D CA 1
ATOM 1463 C C . VAL D 2 4 ? 73.647 25.172 85.509 1.00 25.69 114 VAL D C 1
ATOM 1464 O O . VAL D 2 4 ? 74.277 25.751 86.393 1.00 25.90 114 VAL D O 1
ATOM 1468 N N . MET D 2 5 ? 74.230 24.473 84.543 1.00 23.46 115 MET D N 1
ATOM 1469 C CA . MET D 2 5 ? 75.677 24.370 84.427 1.00 33.19 115 MET D CA 1
ATOM 1470 C C . MET D 2 5 ? 76.124 25.071 83.151 1.00 23.83 115 MET D C 1
ATOM 1471 O O . MET D 2 5 ? 75.694 24.710 82.057 1.00 35.33 115 MET D O 1
ATOM 1476 N N . VAL D 2 6 ? 76.976 26.081 83.28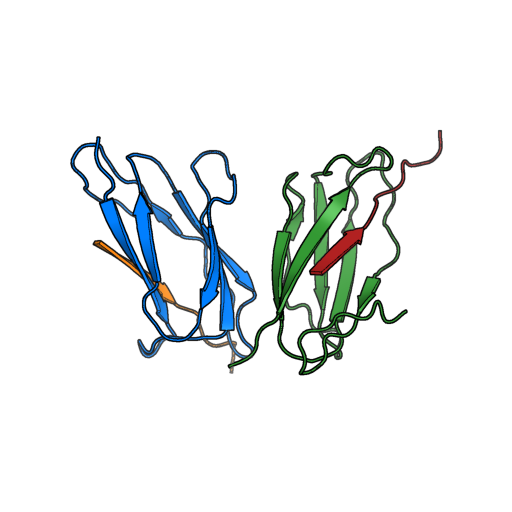6 1.00 24.97 116 VAL D N 1
ATOM 1477 C CA A VAL D 2 6 ? 77.435 26.853 82.136 0.43 25.49 116 VAL D CA 1
ATOM 1478 C CA B VAL D 2 6 ? 77.421 26.836 82.121 0.57 25.46 116 VAL D CA 1
ATOM 1479 C C . VAL D 2 6 ? 78.790 26.365 81.629 1.00 25.68 116 VAL D C 1
ATOM 1480 O O . VAL D 2 6 ? 79.753 26.275 82.391 1.00 26.76 116 VAL D O 1
ATOM 1487 N N . ASP D 2 7 ? 78.850 26.038 80.341 1.00 25.75 117 ASP D N 1
ATOM 1488 C CA . ASP D 2 7 ? 80.101 25.697 79.682 1.00 25.98 117 ASP D CA 1
ATOM 1489 C C . ASP D 2 7 ? 80.758 27.005 79.228 1.00 31.46 117 ASP D C 1
ATOM 1490 O O . ASP D 2 7 ? 80.300 27.623 78.267 1.00 27.79 117 ASP D O 1
ATOM 1494 N N . ALA D 2 8 ? 81.806 27.441 79.922 1.00 28.68 118 ALA D N 1
ATOM 1495 C CA . ALA D 2 8 ? 82.472 28.693 79.568 1.00 38.44 118 ALA D CA 1
ATOM 1496 C C . ALA D 2 8 ? 83.199 28.575 78.237 1.00 33.94 118 ALA D C 1
ATOM 1497 O O . ALA D 2 8 ? 83.727 27.515 77.898 1.00 30.83 118 ALA D O 1
ATOM 1499 N N . TYR D 2 9 ? 83.216 29.669 77.482 1.00 38.22 119 TYR D N 1
ATOM 1500 C CA . TYR D 2 9 ? 84.031 29.743 76.278 1.00 41.82 119 TYR D CA 1
ATOM 1501 C C . TYR D 2 9 ? 85.514 29.576 76.621 1.00 38.28 119 TYR D C 1
ATOM 1502 O O . TYR D 2 9 ? 85.996 30.109 77.623 1.00 38.94 119 TYR D O 1
ATOM 1511 N N . LYS D 2 10 ? 86.221 28.826 75.781 1.00 36.33 120 LYS D N 1
ATOM 1512 C CA A LYS D 2 10 ? 87.656 28.676 75.967 0.15 44.14 120 LYS D CA 1
ATOM 1513 C CA B LYS D 2 10 ? 87.672 28.640 75.849 0.85 44.04 120 LYS D CA 1
ATOM 1514 C C . LYS D 2 10 ? 88.396 29.949 75.539 1.00 51.16 120 LYS D C 1
ATOM 1515 O O . LYS D 2 10 ? 87.904 30.726 74.720 1.00 40.29 120 LYS D O 1
ATOM 1526 N N . PRO D 2 11 ? 89.583 30.187 76.141 1.00 54.38 121 PRO D N 1
ATOM 1527 C CA . PRO D 2 11 ? 90.326 31.434 75.917 1.00 53.39 121 PRO D CA 1
ATOM 1528 C C . PRO D 2 11 ? 90.404 31.895 74.477 1.00 57.75 121 PRO D C 1
ATOM 1529 O O . PRO D 2 11 ? 90.554 31.091 73.559 1.00 58.69 121 PRO D O 1
ATOM 1533 N N . THR D 2 12 ? 90.323 33.204 74.303 1.00 60.90 122 THR D N 1
ATOM 1534 C CA . THR D 2 12 ? 90.376 33.820 72.994 1.00 66.13 122 THR D CA 1
ATOM 1535 C C . THR D 2 12 ? 91.797 33.833 72.431 1.00 73.08 122 THR D C 1
ATOM 1536 O O . THR D 2 12 ? 92.764 34.045 73.165 1.00 77.90 122 THR D O 1
#

CATH classification: 2.60.40.10

Organism: Streptococcus pyogenes (NCBI:txid1314)

InterPro domains:
  IPR004237 Fibronectin binding repeat [PF02986] (566-600)
  IPR004237 Fibronectin binding repeat [PF02986] (602-637)
  IPR004237 Fibronectin binding repeat [PF02986] (639-665)
  IPR013552 Thioester domain [PF08341] (92-212)
  IPR013783 Immunoglobulin-like fold [G3DSA:2.60.40.10] (438-557)
  IPR023849 TQXA domain [TIGR03934] (145-184)
  IPR041033 SpaA-like, prealbumin fold domain subgroup 1 [PF17802] (465-544)

Solvent-accessible surface area: 10142 Å² total; per-residue (Å²): 114,78,47,22,70,0,77,3,0,5,62,3,98,111,44,130,46,22,43,12,0,4,0,6,1,61,32,86,105,18,121,35,75,31,44,15,33,10,89,32,125,51,86,68,16,132,14,134,39,31,108,22,14,0,29,8,11,11,20,23,112,41,44,72,81,20,121,43,28,39,1,46,4,58,111,157,26,112,36,84,77,143,195,55,39,21,65,0,58,2,0,5,61,11,95,118,49,147,39,20,48,26,0,48,0,35,0,84,31,91,95,30,93,60,36,3,101,25,104,10,84,33,50,46,34,10,1,26,14,93,44,30,101,21,26,0,36,8,67,46,26,25,146,22,52,82,86,22,122,46,32,34,0,34,2,51,137,150,31,107,44,79,96,56,95,69,101,5,65,2,62,0,40,98,110,114,188,60,107,6,64,3,68,0,44,99,114,106,188

Secondary structure (DSSP, 8-state):
-PPEEEEEEEE-TTS-B----EEEEE-TT--EEEEEE--SSPEEEEE-SEEEEEEEEEPPTTBPPPPPEEEEE-TT--EEE-/-EEEEE-PBPP-/---EEEEEEEE-TTS-B----EEEEE-TT--EEEEEE--SS-EEEEE-SEEEEEEEEEPPTTB-PPPPEEEEE-TTS-EEE--/-EEEEE-PBP--

Foldseek 3Di:
DWWAKDKAADADPVRFGDWAWWKFKAFPVRDTPDTDTGDRDIDIDTHDWGKMKIFTPDDPPPDDGDDIWIWTAHNVGDIGTD/DAWAKDKAADDDPVRFGDWAWWKFKAFPVRDTPDTDTGDRDIDIDIHDFGKMKMFTDDDPPPDDGDDIWIWTQHNVNDIGRDD/DDDDDDDDDDDD/DDDDDDDDDDDD

Sequence (189 aa):
DSATHIKFSKRDEDGKELAGATMELRRDSSGKKTIISTWISDGQVKDFYLYPGKYTFVETAAPDGYEEVVATAITFTTVNEEQGQVTVNDSATHIKFSKRDEDGKELAGATMELRDSSGKKTIISTTWISDGQVKDFYLYPGKKYTFVETAAPDDGYEVVATAITFTVNEQGQVTTVNGAHIVMVDAYKPTAHIVMVVDAYKKPT

Nearest PDB structures (foldseek):
  4mli-assembly2_C  TM=9.985E-01  e=5.718E-13  Streptococcus pyogenes
  5tth-assembly1_A  TM=9.913E-01  e=5.426E-13  Danio rerio
  2x5p-assembly1_A  TM=9.966E-01  e=7.513E-12  Streptococcus pyogenes
  2xid-assembly2_B  TM=8.831E-01  e=3.515E-04  Streptococcus pyogenes
  4bug-assembly1_A  TM=8.628E-01  e=4.382E-03  Streptococcus pyogenes

Radius of gyration: 17.76 Å; Cα contacts (8 Å, |Δi|>4): 519; chains: 4; bounding box: 47×45×42 Å